Protein AF-F4RZ78-F1 (afdb_monomer)

Mean predicted aligned error: 14.13 Å

InterPro domains:
  IPR029058 Alpha/Beta hydrolase fold [G3DSA:3.40.50.1820] (59-233)
  IPR029058 Alpha/Beta hydrolase fold [SSF53474] (166-220)

Solvent-accessible surface area (backbone atoms only — not comparable to full-atom values): 14437 Å² total; per-residue (Å²): 140,87,87,88,82,85,87,83,84,80,88,83,84,87,78,81,90,76,93,74,94,73,84,80,78,74,82,72,73,72,74,94,82,64,80,77,82,88,78,71,90,66,61,83,86,69,48,48,80,63,75,69,80,89,52,78,66,61,76,74,46,79,50,62,56,78,72,56,54,32,67,28,37,31,24,43,48,76,48,75,42,79,42,95,63,62,60,64,60,88,49,101,67,60,57,58,34,91,92,38,76,89,45,66,57,47,72,49,55,60,51,39,31,33,34,23,28,23,10,76,63,89,70,59,78,37,78,28,60,68,50,64,51,74,64,38,53,54,24,46,40,57,73,72,65,54,50,72,70,56,45,64,63,44,45,62,57,50,44,68,57,39,71,70,23,39,43,72,32,26,13,82,56,69,69,46,90,61,100,60,86,68,54,77,42,84,42,78,58,60,81,54,28,42,46,47,74,52,42,73,58,43,33,28,45,3,5,68,54,26,34,25,41,19,38,38,64,78,76,74,48,30,28,56,83,82,85,81,77,75,75,78,128

pLDDT: mean 74.97, std 21.85, range [30.95, 98.0]

Radius of gyration: 26.54 Å; Cα contacts (8 Å, |Δi|>4): 359; chains: 1; bounding box: 53×81×52 Å

Structure (mmCIF, N/CA/C/O backbone):
data_AF-F4RZ78-F1
#
_entry.id   AF-F4RZ78-F1
#
loop_
_atom_site.group_PDB
_atom_site.id
_atom_site.type_symbol
_atom_site.label_atom_id
_atom_site.label_alt_id
_atom_site.label_comp_id
_atom_site.label_asym_id
_atom_site.label_entity_id
_atom_site.label_seq_id
_atom_site.pdbx_PDB_ins_code
_atom_site.Cartn_x
_atom_site.Cartn_y
_atom_site.Cartn_z
_atom_site.occupancy
_atom_site.B_iso_or_equiv
_atom_site.auth_seq_id
_atom_site.auth_comp_id
_atom_site.auth_asym_id
_atom_site.auth_atom_id
_atom_site.pdbx_PDB_model_num
ATOM 1 N N . MET A 1 1 ? 27.634 -63.498 -32.123 1.00 40.38 1 MET A N 1
ATOM 2 C CA . MET A 1 1 ? 27.547 -63.424 -30.650 1.00 40.38 1 MET A CA 1
ATOM 3 C C . MET A 1 1 ? 26.258 -62.717 -30.298 1.00 40.38 1 MET A C 1
ATOM 5 O O . MET A 1 1 ? 26.094 -61.539 -30.577 1.00 40.38 1 MET A O 1
ATOM 9 N N . THR A 1 2 ? 25.315 -63.515 -29.826 1.00 33.84 2 THR A N 1
ATOM 10 C CA . THR A 1 2 ? 23.905 -63.213 -29.597 1.00 33.84 2 THR A CA 1
ATOM 11 C C . THR A 1 2 ? 23.736 -62.838 -28.128 1.00 33.84 2 THR A C 1
ATOM 13 O O . THR A 1 2 ? 24.243 -63.567 -27.279 1.00 33.84 2 THR A O 1
ATOM 16 N N . GLN A 1 3 ? 23.007 -61.771 -27.800 1.00 36.50 3 GLN A N 1
ATOM 17 C CA . GLN A 1 3 ? 22.391 -61.656 -26.477 1.00 36.50 3 GLN A CA 1
ATOM 18 C C . GLN A 1 3 ? 20.947 -61.175 -26.589 1.00 36.50 3 GLN A C 1
ATOM 20 O O . GLN A 1 3 ? 20.649 -60.076 -27.045 1.00 36.50 3 GLN A O 1
ATOM 25 N N . SER A 1 4 ? 20.066 -62.077 -26.168 1.00 33.88 4 SER A N 1
ATOM 26 C CA . SER A 1 4 ? 18.634 -61.934 -25.961 1.00 33.88 4 SER A CA 1
ATOM 27 C C . SER A 1 4 ? 18.344 -61.631 -24.489 1.00 33.88 4 SER A C 1
ATOM 29 O O . SER A 1 4 ? 18.827 -62.368 -23.632 1.00 33.88 4 SER A O 1
ATOM 31 N N . GLN A 1 5 ? 17.488 -60.652 -24.196 1.00 40.53 5 GLN A N 1
ATOM 32 C CA . GLN A 1 5 ? 16.732 -60.520 -22.934 1.00 40.53 5 GLN A CA 1
ATOM 33 C C . GLN A 1 5 ? 15.437 -59.742 -23.272 1.00 40.53 5 GLN A C 1
ATOM 35 O O . GLN A 1 5 ? 15.476 -58.543 -23.511 1.00 40.53 5 GLN A O 1
ATOM 40 N N . ILE A 1 6 ? 14.363 -60.414 -23.699 1.00 35.12 6 ILE A N 1
ATOM 41 C CA . ILE A 1 6 ? 13.195 -60.849 -22.900 1.00 35.12 6 ILE A CA 1
ATOM 42 C C . ILE A 1 6 ? 12.454 -59.680 -22.217 1.00 35.12 6 ILE A C 1
ATOM 44 O O . ILE A 1 6 ? 12.733 -59.301 -21.083 1.00 35.12 6 ILE A O 1
ATOM 48 N N . PHE A 1 7 ? 11.436 -59.165 -22.915 1.00 35.22 7 PHE A N 1
ATOM 49 C CA . PHE A 1 7 ? 10.380 -58.303 -22.375 1.00 35.22 7 PHE A CA 1
ATOM 50 C C . PHE A 1 7 ? 9.367 -59.149 -21.584 1.00 35.22 7 PHE A C 1
ATOM 52 O O . PHE A 1 7 ? 8.714 -60.026 -22.152 1.00 35.22 7 PHE A O 1
ATOM 59 N N . LYS A 1 8 ? 9.183 -58.868 -20.288 1.00 34.88 8 LYS A N 1
ATOM 60 C CA . LYS A 1 8 ? 8.090 -59.438 -19.481 1.00 34.88 8 LYS A CA 1
ATOM 61 C C . LYS A 1 8 ? 6.850 -58.542 -19.583 1.00 34.88 8 LYS A C 1
ATOM 63 O O . LYS A 1 8 ? 6.877 -57.393 -19.155 1.00 34.88 8 LYS A O 1
ATOM 68 N N . ARG A 1 9 ? 5.765 -59.079 -20.152 1.00 32.88 9 ARG A N 1
ATOM 69 C CA . ARG A 1 9 ? 4.419 -58.479 -20.140 1.00 32.88 9 ARG A CA 1
ATOM 70 C C . ARG A 1 9 ? 3.746 -58.770 -18.796 1.00 32.88 9 ARG A C 1
ATOM 72 O O . ARG A 1 9 ? 3.717 -59.920 -18.366 1.00 32.88 9 ARG A O 1
ATOM 79 N N . VAL A 1 10 ? 3.192 -57.741 -18.163 1.00 39.25 10 VAL A N 1
ATOM 80 C CA . VAL A 1 10 ? 2.325 -57.858 -16.979 1.00 39.25 10 VAL A CA 1
ATOM 81 C C . VAL A 1 10 ? 0.874 -58.030 -17.460 1.00 39.25 10 VAL A C 1
ATOM 83 O O . VAL A 1 10 ? 0.455 -57.273 -18.338 1.00 39.25 10 VAL A O 1
ATOM 86 N N . PRO A 1 11 ? 0.106 -59.017 -16.959 1.00 35.03 11 PRO A N 1
ATOM 87 C CA . PRO A 1 11 ? -1.251 -59.277 -17.432 1.00 35.03 11 PRO A CA 1
ATOM 88 C C . PRO A 1 11 ? -2.263 -58.253 -16.898 1.00 35.03 11 PRO A C 1
ATOM 90 O O . PRO A 1 11 ? -2.315 -57.954 -15.706 1.00 35.03 11 PRO A O 1
ATOM 93 N N . ILE A 1 12 ? -3.090 -57.749 -17.813 1.00 35.28 12 ILE A N 1
ATOM 94 C CA . ILE A 1 12 ? -4.235 -56.870 -17.562 1.00 35.28 12 ILE A CA 1
ATOM 95 C C . ILE A 1 12 ? -5.420 -57.752 -17.155 1.00 35.28 12 ILE A C 1
ATOM 97 O O . ILE A 1 12 ? -5.854 -58.604 -17.928 1.00 35.28 12 ILE A O 1
ATOM 101 N N . SER A 1 13 ? -5.935 -57.556 -15.942 1.00 34.53 13 SER A N 1
ATOM 102 C CA . SER A 1 13 ? -7.156 -58.210 -15.462 1.00 34.53 13 SER A CA 1
ATOM 103 C C . SER A 1 13 ? -8.386 -57.448 -15.958 1.00 34.53 13 SER A C 1
ATOM 105 O O . SER A 1 13 ? -8.590 -56.282 -15.622 1.00 34.53 13 SER A O 1
ATOM 107 N N . THR A 1 14 ? -9.203 -58.112 -16.772 1.00 36.94 14 THR A N 1
ATOM 108 C CA . THR A 1 14 ? -10.538 -57.673 -17.189 1.00 36.94 14 THR A CA 1
ATOM 109 C C . THR A 1 14 ? -11.556 -57.955 -16.085 1.00 36.94 14 THR A C 1
ATOM 111 O O . THR A 1 14 ? -11.784 -59.117 -15.746 1.00 36.94 14 THR A O 1
ATOM 114 N N . ARG A 1 15 ? -12.237 -56.921 -15.575 1.00 30.95 15 ARG A N 1
ATOM 115 C CA . ARG A 1 15 ? -13.478 -57.075 -14.801 1.00 30.95 15 ARG A CA 1
ATOM 116 C C . ARG A 1 15 ? -14.563 -56.143 -15.347 1.00 30.95 15 ARG A C 1
ATOM 118 O O . ARG A 1 15 ? -14.303 -54.991 -15.671 1.00 30.95 15 ARG A O 1
ATOM 125 N N . SER A 1 16 ? -15.740 -56.742 -15.491 1.00 35.09 16 SER A N 1
ATOM 126 C CA . SER A 1 16 ? -16.967 -56.338 -16.182 1.00 35.09 16 SER A CA 1
ATOM 127 C C . SER A 1 16 ? -17.399 -54.873 -16.086 1.00 35.09 16 SER A C 1
ATOM 129 O O . SER A 1 16 ? -17.435 -54.289 -15.005 1.00 35.09 16 SER A O 1
ATOM 131 N N . GLN A 1 17 ? -17.883 -54.359 -17.219 1.00 36.53 17 GLN A N 1
ATOM 132 C CA . GLN A 1 17 ? -18.784 -53.212 -17.297 1.00 36.53 17 GLN A CA 1
ATOM 133 C C . GLN A 1 17 ? -20.120 -53.531 -16.606 1.00 36.53 17 GLN A C 1
ATOM 135 O O . GLN A 1 17 ? -20.748 -54.546 -16.899 1.00 36.53 17 GLN A O 1
ATOM 140 N N . SER A 1 18 ? -20.578 -52.624 -15.748 1.00 35.19 18 SER A N 1
ATOM 141 C CA . SER A 1 18 ? -21.991 -52.473 -15.400 1.00 35.19 18 SER A CA 1
ATOM 142 C C . SER A 1 18 ? -22.292 -50.980 -15.272 1.00 35.19 18 SER A C 1
ATOM 144 O O . SER A 1 18 ? -21.826 -50.331 -14.335 1.00 35.19 18 SER A O 1
ATOM 146 N N . SER A 1 19 ? -23.030 -50.445 -16.246 1.00 32.06 19 SER A N 1
ATOM 147 C CA . SER A 1 19 ? -23.633 -49.112 -16.215 1.00 32.06 19 SER A CA 1
ATOM 148 C C . SER A 1 19 ? -24.622 -48.999 -15.064 1.00 32.06 19 SER A C 1
ATOM 150 O O . SER A 1 19 ? -25.578 -49.766 -15.041 1.00 32.06 19 SER A O 1
ATOM 152 N N . ILE A 1 20 ? -24.447 -48.005 -14.191 1.00 36.69 20 ILE A N 1
ATOM 153 C CA . ILE A 1 20 ? -25.552 -47.296 -13.534 1.00 36.69 20 ILE A CA 1
ATOM 154 C C . ILE A 1 20 ? -25.136 -45.827 -13.419 1.00 36.69 20 ILE A C 1
ATOM 156 O O . ILE A 1 20 ? -24.187 -45.488 -12.713 1.00 36.69 20 ILE A O 1
ATOM 160 N N . ASP A 1 21 ? -25.856 -44.978 -14.144 1.00 35.69 21 ASP A N 1
ATOM 161 C CA . ASP A 1 21 ? -25.856 -43.527 -14.009 1.00 35.69 21 ASP A CA 1
ATOM 16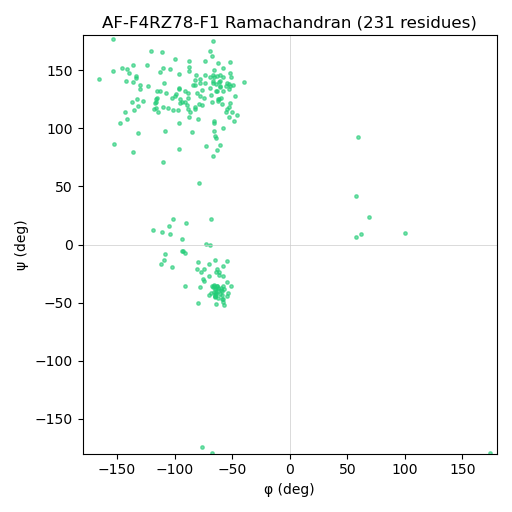2 C C . ASP A 1 21 ? -26.121 -43.110 -12.554 1.00 35.69 21 ASP A C 1
ATOM 164 O O . ASP A 1 21 ? -27.204 -43.343 -12.015 1.00 35.69 21 ASP A O 1
ATOM 168 N N . GLN A 1 22 ? -25.161 -42.426 -11.929 1.00 33.81 22 GLN A N 1
ATOM 169 C CA . GLN A 1 22 ? -25.432 -41.532 -10.803 1.00 33.81 22 GLN A CA 1
ATOM 170 C C . GLN A 1 22 ? -24.628 -40.237 -10.973 1.00 33.81 22 GLN A C 1
ATOM 172 O O . GLN A 1 22 ? -23.399 -40.286 -11.074 1.00 33.81 22 GLN A O 1
ATOM 177 N N . PRO A 1 23 ? -25.278 -39.060 -11.007 1.00 34.44 23 PRO A N 1
ATOM 178 C CA . PRO A 1 23 ? -24.564 -37.798 -11.056 1.00 34.44 23 PRO A CA 1
ATOM 179 C C . PRO A 1 23 ? -23.822 -37.576 -9.736 1.00 34.44 23 PRO A C 1
ATOM 181 O O . PRO A 1 23 ? -24.417 -37.541 -8.658 1.00 34.44 23 PRO A O 1
ATOM 184 N N . ASN A 1 24 ? -22.505 -37.402 -9.857 1.00 33.41 24 ASN A N 1
ATOM 185 C CA . ASN A 1 24 ? -21.592 -36.990 -8.799 1.00 33.41 24 ASN A CA 1
ATOM 186 C C . ASN A 1 24 ? -22.164 -35.759 -8.073 1.00 33.41 24 ASN A C 1
ATOM 188 O O . ASN A 1 24 ? -22.157 -34.644 -8.602 1.00 33.41 24 ASN A O 1
ATOM 192 N N . GLN A 1 25 ? -22.659 -35.964 -6.853 1.00 34.22 25 GLN A N 1
ATOM 193 C CA . GLN A 1 25 ? -22.950 -34.895 -5.906 1.00 34.22 25 GLN A CA 1
ATOM 194 C C . GLN A 1 25 ? -21.616 -34.227 -5.562 1.00 34.22 25 GLN A C 1
ATOM 196 O O . GLN A 1 25 ? -20.889 -34.654 -4.668 1.00 34.22 25 GLN A O 1
ATOM 201 N N . LEU A 1 26 ? -21.269 -33.184 -6.318 1.00 37.12 26 LEU A N 1
ATOM 202 C CA . LEU A 1 26 ? -20.251 -32.220 -5.932 1.00 37.12 26 LEU A CA 1
ATOM 203 C C . LEU A 1 26 ? -20.622 -31.721 -4.540 1.00 37.12 26 LEU A C 1
ATOM 205 O O . LEU A 1 26 ? -21.605 -30.992 -4.381 1.00 37.12 26 LEU A O 1
ATOM 209 N N . HIS A 1 27 ? -19.826 -32.110 -3.548 1.00 36.41 27 HIS A N 1
ATOM 210 C CA . HIS A 1 27 ? -19.834 -31.523 -2.220 1.00 36.41 27 HIS A CA 1
ATOM 211 C C . HIS A 1 27 ? -19.421 -30.053 -2.385 1.00 36.41 27 HIS A C 1
ATOM 213 O O . HIS A 1 27 ? -18.256 -29.685 -2.262 1.00 36.41 27 HIS A O 1
ATOM 219 N N . ARG A 1 28 ? -20.382 -29.205 -2.765 1.00 36.50 28 ARG A N 1
ATOM 220 C CA . ARG A 1 28 ? -20.249 -27.754 -2.766 1.00 36.50 28 ARG A CA 1
ATOM 221 C C . ARG A 1 28 ? -20.092 -27.357 -1.309 1.00 36.50 28 ARG A C 1
ATOM 223 O O . ARG A 1 28 ? -21.077 -27.188 -0.597 1.00 36.50 28 ARG A O 1
ATOM 230 N N . SER A 1 29 ? -18.851 -27.237 -0.851 1.00 39.84 29 SER A N 1
ATOM 231 C CA . SER A 1 29 ? -18.568 -26.366 0.276 1.00 39.84 29 SER A CA 1
ATOM 232 C C . SER A 1 29 ? -19.121 -24.997 -0.105 1.00 39.84 29 SER A C 1
ATOM 234 O O . SER A 1 29 ? -18.755 -24.415 -1.129 1.00 39.84 29 SER A O 1
ATOM 236 N N . ALA A 1 30 ? -20.108 -24.537 0.662 1.00 39.19 30 ALA A N 1
ATOM 237 C CA . ALA A 1 30 ? -20.623 -23.192 0.515 1.00 39.19 30 ALA A CA 1
ATOM 238 C C . ALA A 1 30 ? -19.435 -22.211 0.551 1.00 39.19 30 ALA A C 1
ATOM 240 O O . ALA A 1 30 ? -18.478 -22.449 1.299 1.00 39.19 30 ALA A O 1
ATOM 241 N N . PRO A 1 31 ? -19.463 -21.117 -0.231 1.00 41.22 31 PRO A N 1
ATOM 242 C CA . PRO A 1 31 ? -18.503 -20.040 -0.028 1.00 41.22 31 PRO A CA 1
ATOM 243 C C . PRO A 1 31 ? -18.540 -19.645 1.456 1.00 41.22 31 PRO A C 1
ATOM 245 O O . PRO A 1 31 ? -19.614 -19.734 2.060 1.00 41.22 31 PRO A O 1
ATOM 248 N N . PRO A 1 32 ? -17.425 -19.212 2.072 1.00 40.88 32 PRO A N 1
ATOM 249 C CA . PRO A 1 32 ? -17.451 -18.649 3.416 1.00 40.88 32 PRO A CA 1
ATOM 250 C C . PRO A 1 32 ? -18.223 -17.319 3.376 1.00 40.88 32 PRO A C 1
ATOM 252 O O . PRO A 1 32 ? -17.665 -16.228 3.352 1.00 40.88 32 PRO A O 1
ATOM 255 N N . THR A 1 33 ? -19.546 -17.416 3.291 1.00 53.22 33 THR A N 1
ATOM 256 C CA . THR A 1 33 ? -20.508 -16.341 3.445 1.00 53.22 33 THR A CA 1
ATOM 257 C C . THR A 1 33 ? -20.981 -16.398 4.878 1.00 53.22 33 THR A C 1
ATOM 259 O O . THR A 1 33 ? -22.037 -16.927 5.201 1.00 53.22 33 THR A O 1
ATOM 262 N N . THR A 1 34 ? -20.172 -15.812 5.740 1.00 41.56 34 THR A N 1
ATOM 263 C CA . THR A 1 34 ? -20.653 -15.222 6.977 1.00 41.56 34 THR A CA 1
ATOM 264 C C . THR A 1 34 ? -19.739 -14.047 7.252 1.00 41.56 34 THR A C 1
ATOM 266 O O . THR A 1 34 ? -18.582 -14.196 7.642 1.00 41.56 34 THR A O 1
ATOM 269 N N . ALA A 1 35 ? -20.261 -12.843 7.007 1.00 45.50 35 ALA A N 1
ATOM 270 C CA . ALA A 1 35 ? -19.770 -11.687 7.737 1.00 45.50 35 ALA A CA 1
ATOM 271 C C . ALA A 1 35 ? -19.770 -12.064 9.234 1.00 45.50 35 ALA A C 1
ATOM 273 O O . ALA A 1 35 ? -20.708 -12.742 9.673 1.00 45.50 35 ALA A O 1
ATOM 274 N N . PRO A 1 36 ? -18.728 -11.711 10.005 1.00 43.47 36 PRO A N 1
ATOM 275 C CA . PRO A 1 36 ? -18.654 -12.099 11.406 1.00 43.47 36 PRO A CA 1
ATOM 276 C C . PRO A 1 36 ? -19.921 -11.643 12.154 1.00 43.47 36 PRO A C 1
ATOM 278 O O . PRO A 1 36 ? -20.415 -10.538 11.896 1.00 43.47 36 PRO A O 1
ATOM 281 N N . PRO A 1 37 ? -20.475 -12.472 13.061 1.00 41.25 37 PRO A N 1
ATOM 282 C CA . PRO A 1 37 ? -21.637 -12.088 13.847 1.00 41.25 37 PRO A CA 1
ATOM 283 C C . PRO A 1 37 ? -21.302 -10.833 14.657 1.00 41.25 37 PRO A C 1
ATOM 285 O O . PRO A 1 37 ? -20.358 -10.799 15.444 1.00 41.25 37 PRO A O 1
ATOM 288 N N . THR A 1 38 ? -22.075 -9.774 14.432 1.00 45.69 38 THR A N 1
ATOM 289 C CA . THR A 1 38 ? -21.998 -8.523 15.191 1.00 45.69 38 THR A CA 1
ATOM 290 C C . THR A 1 38 ? -22.598 -8.774 16.578 1.00 45.69 38 THR A C 1
ATOM 292 O O . THR A 1 38 ? -23.791 -8.569 16.773 1.00 45.69 38 THR A O 1
ATOM 295 N N . THR A 1 39 ? -21.820 -9.287 17.536 1.00 40.38 39 THR A N 1
ATOM 296 C CA . THR A 1 39 ? -22.313 -9.568 18.905 1.00 40.38 39 THR A CA 1
ATOM 297 C C . THR A 1 39 ? -21.610 -8.793 20.016 1.00 40.38 39 THR A C 1
ATOM 299 O O . THR A 1 39 ? -21.874 -9.042 21.189 1.00 40.38 39 THR A O 1
ATOM 302 N N . SER A 1 40 ? -20.812 -7.771 19.703 1.00 46.34 40 SER A N 1
ATOM 303 C CA . SER A 1 40 ? -20.562 -6.701 20.671 1.00 46.34 40 SER A CA 1
ATOM 304 C C . SER A 1 40 ? -21.555 -5.567 20.414 1.00 46.34 40 SER A C 1
ATOM 306 O O . SER A 1 40 ? -21.642 -5.041 19.305 1.00 46.34 40 SER A O 1
ATOM 308 N N . LYS A 1 41 ? -22.342 -5.197 21.436 1.00 45.06 41 LYS A N 1
ATOM 309 C CA . LYS A 1 41 ? -23.083 -3.927 21.462 1.00 45.06 41 LYS A CA 1
ATOM 310 C C . LYS A 1 41 ? -22.055 -2.793 21.380 1.00 45.06 41 LYS A C 1
ATOM 312 O O . LYS A 1 41 ? -21.576 -2.308 22.397 1.00 45.06 41 LYS A O 1
ATOM 317 N N . LEU A 1 42 ? -21.658 -2.431 20.165 1.00 52.19 42 LEU A N 1
ATOM 318 C CA . LEU A 1 42 ? -20.943 -1.194 19.891 1.00 52.19 42 LEU A CA 1
ATOM 319 C C . LEU A 1 42 ? -21.888 -0.044 20.237 1.00 52.19 42 LEU A C 1
ATOM 321 O O . LEU A 1 42 ? -23.054 -0.066 19.835 1.00 52.19 42 LEU A O 1
ATOM 325 N N . ASP A 1 43 ? -21.393 0.937 20.989 1.00 49.28 43 ASP A N 1
ATOM 326 C CA . ASP A 1 43 ? -22.131 2.161 21.286 1.00 49.28 43 ASP A CA 1
ATOM 327 C C . ASP A 1 43 ? -22.626 2.773 19.957 1.00 49.28 43 ASP A C 1
ATOM 329 O O . ASP A 1 43 ? -21.798 3.037 19.073 1.00 49.28 43 ASP A O 1
ATOM 333 N N . PRO A 1 44 ? -23.945 2.972 19.765 1.00 48.16 44 PRO A N 1
ATOM 334 C CA . PRO A 1 44 ? -24.505 3.480 18.513 1.00 48.16 44 PRO A CA 1
ATOM 335 C C . PRO A 1 44 ? -23.945 4.852 18.111 1.00 48.16 44 PRO A C 1
ATOM 337 O O . PRO A 1 44 ? -24.007 5.212 16.936 1.00 48.16 44 PRO A O 1
ATOM 340 N N . THR A 1 45 ? -23.346 5.599 19.044 1.00 47.84 45 THR A N 1
ATOM 341 C CA . THR A 1 45 ? -22.696 6.890 18.769 1.00 47.84 45 THR A CA 1
ATOM 342 C C . THR A 1 45 ? -21.293 6.770 18.157 1.00 47.84 45 THR A C 1
ATOM 344 O O . THR A 1 45 ? -20.787 7.740 17.593 1.00 47.84 45 THR A O 1
ATOM 347 N N . SER A 1 46 ? -20.673 5.584 18.206 1.00 51.62 46 SER A N 1
ATOM 348 C CA . SER A 1 46 ? -19.307 5.330 17.716 1.00 51.62 46 SER A CA 1
ATOM 349 C C . SER A 1 46 ? -19.227 4.887 16.250 1.00 51.62 46 SER A C 1
ATOM 351 O O . SER A 1 46 ? -18.127 4.791 15.699 1.00 51.62 46 SER A O 1
ATOM 353 N N . GLN A 1 47 ? -20.367 4.628 15.596 1.00 53.12 47 GLN A N 1
ATOM 354 C CA . GLN A 1 47 ? -20.366 4.167 14.209 1.00 53.12 47 GLN A CA 1
ATOM 355 C C . GLN A 1 47 ? -19.881 5.277 13.261 1.00 53.12 47 GLN A C 1
ATOM 357 O O . GLN A 1 47 ? -20.422 6.391 13.284 1.00 53.12 47 GLN A O 1
ATOM 362 N N . PRO A 1 48 ? -18.896 5.001 12.385 1.00 54.66 48 PRO A N 1
ATOM 363 C CA . PRO A 1 48 ? -18.523 5.942 11.347 1.00 54.66 48 PRO A CA 1
ATOM 364 C C . PRO A 1 48 ? -19.750 6.232 10.482 1.00 54.66 48 PRO A C 1
ATOM 366 O O . PRO A 1 48 ? -20.459 5.319 10.053 1.00 54.66 48 PRO A O 1
ATOM 369 N N . LYS A 1 49 ? -20.021 7.516 10.220 1.00 57.16 49 LYS A N 1
ATOM 370 C CA . LYS A 1 49 ? -21.131 7.918 9.347 1.00 57.16 49 LYS A CA 1
ATOM 371 C C . LYS A 1 49 ? -20.966 7.226 7.993 1.00 57.16 49 LYS A C 1
ATOM 373 O O . LYS A 1 49 ? -20.018 7.534 7.270 1.00 57.16 49 LYS A O 1
ATOM 378 N N . ARG A 1 50 ? -21.895 6.321 7.661 1.00 59.38 50 ARG A N 1
ATOM 379 C CA . ARG A 1 50 ? -21.959 5.660 6.349 1.00 59.38 50 ARG A CA 1
ATOM 380 C C . ARG A 1 50 ? -21.956 6.735 5.264 1.00 59.38 50 ARG A C 1
ATOM 382 O O . ARG A 1 50 ? -22.686 7.726 5.385 1.00 59.38 50 ARG A O 1
ATOM 389 N N . ARG A 1 51 ? -21.144 6.569 4.218 1.00 62.34 51 ARG A N 1
ATOM 390 C CA . ARG A 1 51 ? -21.177 7.480 3.078 1.00 62.34 51 ARG A CA 1
ATOM 391 C C . ARG A 1 51 ? -22.568 7.384 2.454 1.00 62.34 51 ARG A C 1
ATOM 393 O O . ARG A 1 51 ? -23.067 6.304 2.149 1.00 62.34 51 ARG A O 1
ATOM 400 N N . GLY A 1 52 ? -23.224 8.534 2.328 1.00 64.25 52 GLY A N 1
ATOM 401 C CA . GLY A 1 52 ? -24.498 8.633 1.625 1.00 64.25 52 GLY A CA 1
ATOM 402 C C . GLY A 1 52 ? -24.334 8.388 0.122 1.00 64.25 52 GLY A C 1
ATOM 403 O O . GLY A 1 52 ? -23.233 8.172 -0.382 1.00 64.25 52 GLY A O 1
ATOM 404 N N . ARG A 1 53 ? -25.447 8.467 -0.610 1.00 69.25 53 ARG A N 1
ATOM 405 C CA . ARG A 1 53 ? -25.465 8.385 -2.077 1.00 69.25 53 ARG A CA 1
ATOM 406 C C . ARG A 1 53 ? -24.467 9.382 -2.689 1.00 69.25 53 ARG A C 1
ATOM 408 O O . ARG A 1 53 ? -24.389 10.522 -2.229 1.00 69.25 53 ARG A O 1
ATOM 415 N N . TRP A 1 54 ? -23.718 8.930 -3.701 1.00 64.44 54 TRP A N 1
ATOM 416 C CA . TRP A 1 54 ? -22.727 9.737 -4.425 1.00 64.44 54 TRP A CA 1
ATOM 417 C C . TRP A 1 54 ? -23.317 11.089 -4.821 1.00 64.44 54 TRP A C 1
ATOM 419 O O . TRP A 1 54 ? -24.395 11.152 -5.419 1.00 64.44 54 TRP A O 1
ATOM 429 N N . LYS A 1 55 ? -22.616 12.167 -4.467 1.00 75.00 55 LYS A N 1
ATOM 430 C CA . LYS A 1 55 ? -23.014 13.528 -4.825 1.00 75.00 55 LYS A CA 1
ATOM 431 C C . LYS A 1 55 ? -22.273 13.949 -6.086 1.00 75.00 55 LYS A C 1
ATOM 433 O O . LYS A 1 55 ? -21.114 13.601 -6.269 1.00 75.00 55 LYS A O 1
ATOM 438 N N . TRP A 1 56 ? -22.908 14.762 -6.924 1.00 69.38 56 TRP A N 1
ATOM 439 C CA . TRP A 1 56 ? -22.263 15.343 -8.109 1.00 69.38 56 TRP A CA 1
ATOM 440 C C . TRP A 1 56 ? -21.011 16.171 -7.766 1.00 69.38 56 TRP A C 1
ATOM 442 O O . TRP A 1 56 ? -20.078 16.225 -8.556 1.00 69.38 56 TRP A O 1
ATOM 452 N N . SER A 1 57 ? -20.933 16.737 -6.555 1.00 67.31 57 SER A N 1
ATOM 453 C CA . SER A 1 57 ? -19.732 17.404 -6.028 1.00 67.31 57 SER A CA 1
ATOM 454 C C . SER A 1 57 ? -18.512 16.483 -5.900 1.00 67.31 57 SER A C 1
ATOM 456 O O . SER A 1 57 ? -17.378 16.960 -5.916 1.00 67.31 57 SER A O 1
ATOM 458 N N . ASP A 1 58 ? -18.728 15.170 -5.786 1.00 65.94 58 ASP A N 1
ATOM 459 C CA . ASP A 1 58 ? -17.661 14.179 -5.625 1.00 65.94 58 ASP A CA 1
ATOM 460 C C . ASP A 1 58 ? -16.901 13.949 -6.946 1.00 65.94 58 ASP A C 1
ATOM 462 O O . ASP A 1 58 ? -15.742 13.550 -6.919 1.00 65.94 58 ASP A O 1
ATOM 466 N N . LEU A 1 59 ? -17.502 14.273 -8.103 1.00 63.59 59 LEU A N 1
ATOM 467 C CA . LEU A 1 59 ? -16.803 14.303 -9.400 1.00 63.59 59 LEU A CA 1
ATOM 468 C C . LEU A 1 59 ? -15.799 15.460 -9.501 1.00 63.59 59 LEU A C 1
ATOM 470 O O . LEU A 1 59 ? -14.808 15.353 -10.218 1.00 63.59 59 LEU A O 1
ATOM 474 N N . PHE A 1 60 ? -16.040 16.553 -8.772 1.00 57.03 60 PHE A N 1
ATOM 475 C CA . PHE A 1 60 ? -15.214 17.766 -8.791 1.00 57.03 60 PHE A CA 1
ATOM 476 C C . PHE A 1 60 ? -14.322 17.909 -7.560 1.00 57.03 60 PHE A C 1
ATOM 478 O O . PHE A 1 60 ? -13.668 18.934 -7.379 1.00 57.03 60 PHE A O 1
ATOM 485 N N . THR A 1 61 ? -14.242 16.874 -6.725 1.00 59.34 61 THR A N 1
ATOM 486 C CA . THR A 1 61 ? -13.251 16.793 -5.652 1.00 59.34 61 THR A CA 1
ATOM 487 C C . THR A 1 61 ? -12.209 15.708 -5.957 1.00 59.34 61 THR A C 1
ATOM 489 O O . THR A 1 61 ? -12.161 14.670 -5.303 1.00 59.34 61 THR A O 1
ATOM 492 N N . PRO A 1 62 ? -11.329 15.936 -6.951 1.00 56.78 62 PRO A N 1
ATOM 493 C CA . PRO A 1 62 ? -10.416 14.918 -7.480 1.00 56.78 62 PRO A CA 1
ATOM 494 C C . PRO A 1 62 ? -9.252 14.558 -6.539 1.00 56.78 62 PRO A C 1
ATOM 496 O O . PRO A 1 62 ? -8.420 13.724 -6.882 1.00 56.78 62 PRO A O 1
ATOM 499 N N . PHE A 1 63 ? -9.165 15.175 -5.358 1.00 67.38 63 PHE A N 1
ATOM 500 C CA . PHE A 1 63 ? -7.978 15.113 -4.500 1.00 67.38 63 PHE A CA 1
ATOM 501 C C . PHE A 1 63 ? -8.169 14.326 -3.198 1.00 67.38 63 PHE A C 1
ATOM 503 O O . PHE A 1 63 ? -7.300 14.382 -2.326 1.00 67.38 63 PHE A O 1
ATOM 510 N N . TYR A 1 64 ? -9.277 13.597 -3.036 1.00 74.12 64 TYR A N 1
ATOM 511 C CA . TYR A 1 64 ? -9.463 12.715 -1.884 1.00 74.12 64 TYR A CA 1
ATOM 512 C C . TYR A 1 64 ? -9.987 11.339 -2.287 1.00 74.12 64 TYR A C 1
ATOM 514 O O . TYR A 1 64 ? -10.799 11.187 -3.196 1.00 74.12 64 TYR A O 1
ATOM 522 N N . LEU A 1 65 ? -9.539 10.320 -1.557 1.00 83.44 65 LEU A N 1
ATOM 523 C CA . LEU A 1 65 ? -10.136 8.994 -1.616 1.00 83.44 65 LEU A CA 1
ATOM 524 C C . LEU A 1 65 ? -11.376 8.960 -0.716 1.00 83.44 65 LEU A C 1
ATOM 526 O O . LEU A 1 65 ? -11.331 9.489 0.403 1.00 83.44 65 LEU A O 1
ATOM 530 N N . PRO A 1 66 ? -12.491 8.360 -1.158 1.00 84.81 66 PRO A N 1
ATOM 531 C CA . PRO A 1 66 ? -13.678 8.302 -0.327 1.00 84.81 66 PRO A CA 1
ATOM 532 C C . PRO A 1 66 ? -13.445 7.510 0.955 1.00 84.81 66 PRO A C 1
ATOM 534 O O . PRO A 1 66 ? -12.760 6.490 0.944 1.00 84.81 66 PRO A O 1
ATOM 537 N N . ARG A 1 67 ? -14.085 7.929 2.050 1.00 85.50 67 ARG A N 1
ATOM 538 C CA . ARG A 1 67 ? -14.071 7.159 3.301 1.00 85.50 67 ARG A CA 1
ATOM 539 C C . ARG A 1 67 ? -14.634 5.753 3.091 1.00 85.50 67 ARG A C 1
ATOM 541 O O . ARG A 1 67 ? -15.469 5.534 2.213 1.00 85.50 67 ARG A O 1
ATOM 548 N N . TYR A 1 68 ? -14.172 4.821 3.915 1.00 90.38 68 TYR A N 1
ATOM 549 C CA . TYR A 1 68 ? -14.652 3.448 3.893 1.00 90.38 68 TYR A CA 1
ATOM 550 C C . TYR A 1 68 ? -16.003 3.336 4.590 1.00 90.38 68 TYR A C 1
ATOM 552 O O . TYR A 1 68 ? -16.212 3.907 5.659 1.00 90.38 68 TYR A O 1
ATOM 560 N N . ASP A 1 69 ? -16.892 2.551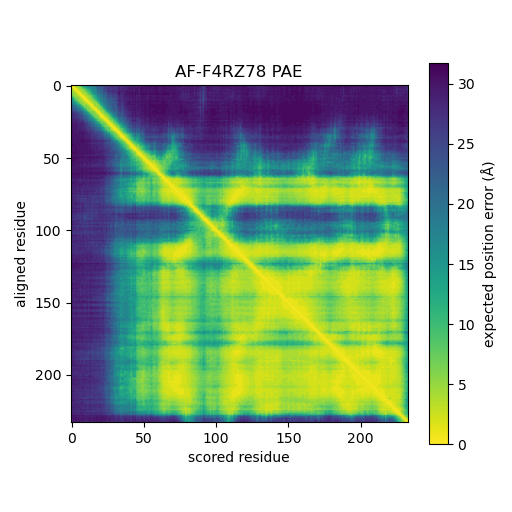 3.995 1.00 87.44 69 ASP A N 1
ATOM 561 C CA . ASP A 1 69 ? -18.180 2.230 4.590 1.00 87.44 69 ASP A CA 1
ATOM 562 C C . ASP A 1 69 ? -18.053 0.985 5.466 1.00 87.44 69 ASP A C 1
ATOM 564 O O . ASP A 1 69 ? -17.705 -0.092 4.973 1.00 87.44 69 ASP A O 1
ATOM 568 N N . GLY A 1 70 ? -18.363 1.123 6.754 1.00 86.62 70 GLY A N 1
ATOM 569 C CA . GLY A 1 70 ? -18.365 0.023 7.711 1.00 86.62 70 GLY A CA 1
ATOM 570 C C . GLY A 1 70 ? -18.624 0.489 9.141 1.00 86.62 70 GLY A C 1
ATOM 571 O O . GLY A 1 70 ? -18.854 1.670 9.388 1.00 86.62 70 GLY A O 1
ATOM 572 N N . THR A 1 71 ? -18.627 -0.460 10.072 1.00 90.50 71 THR A N 1
ATOM 573 C CA . THR A 1 71 ? -18.859 -0.220 11.504 1.00 90.50 71 THR A CA 1
ATOM 574 C C . THR A 1 71 ? -17.616 0.287 12.226 1.00 90.50 71 THR A C 1
ATOM 576 O O . THR A 1 71 ? -17.739 0.886 13.289 1.00 90.50 71 THR A O 1
ATOM 579 N N . TYR A 1 72 ? -16.430 0.055 11.662 1.00 92.31 72 TYR A N 1
ATOM 580 C CA . TYR A 1 72 ? -15.151 0.459 12.235 1.00 92.31 72 TYR A CA 1
ATOM 581 C C . TYR A 1 72 ? -14.487 1.544 11.388 1.00 92.31 72 TYR A C 1
ATOM 583 O O . TYR A 1 72 ? -14.599 1.550 10.160 1.00 92.31 72 TYR A O 1
ATOM 591 N N . ASN A 1 73 ? -13.732 2.429 12.042 1.00 93.44 73 ASN A N 1
ATOM 592 C CA . ASN A 1 73 ? -12.720 3.214 11.342 1.00 93.44 73 ASN A CA 1
ATOM 593 C C . ASN A 1 73 ? -11.579 2.279 10.915 1.00 93.44 73 ASN A C 1
ATOM 595 O O . ASN A 1 73 ? -11.473 1.145 11.389 1.00 93.44 73 ASN A O 1
ATOM 599 N N . VAL A 1 74 ? -10.704 2.746 10.026 1.00 95.06 74 VAL A N 1
ATOM 600 C CA . VAL A 1 74 ? -9.617 1.917 9.491 1.00 95.06 74 VAL A CA 1
ATOM 601 C C . VAL A 1 74 ? -8.269 2.492 9.881 1.00 95.06 74 VAL A C 1
ATOM 603 O O . VAL A 1 74 ? -7.942 3.632 9.541 1.00 95.06 74 VAL A O 1
ATOM 606 N N . GLY A 1 75 ? -7.484 1.679 10.579 1.00 95.12 75 GLY A N 1
ATOM 607 C CA . GLY A 1 75 ? -6.076 1.925 10.832 1.00 95.12 75 GLY A CA 1
ATOM 608 C C . GLY A 1 75 ? -5.209 1.368 9.706 1.00 95.12 75 GLY A C 1
ATOM 609 O O . GLY A 1 75 ? -5.591 0.404 9.037 1.00 95.12 75 GLY A O 1
ATOM 610 N N . THR A 1 76 ? -4.038 1.967 9.497 1.00 94.75 76 THR A N 1
ATOM 611 C CA . THR A 1 76 ? -3.014 1.409 8.600 1.00 94.75 76 THR A CA 1
ATOM 612 C C . THR A 1 76 ? -1.653 1.350 9.257 1.00 94.75 76 THR A C 1
ATOM 614 O O . THR A 1 76 ? -1.208 2.329 9.854 1.00 94.75 76 THR A O 1
ATOM 617 N N . LEU A 1 77 ? -0.966 0.231 9.045 1.00 93.12 77 LEU A N 1
ATOM 618 C CA . LEU A 1 77 ? 0.405 -0.007 9.474 1.00 93.12 77 LEU A CA 1
ATOM 619 C C . LEU A 1 77 ? 1.194 -0.581 8.298 1.00 93.12 77 LEU A C 1
ATOM 621 O O . LEU A 1 77 ? 0.781 -1.571 7.705 1.00 93.12 77 LEU A O 1
ATOM 625 N N . THR A 1 78 ? 2.316 0.038 7.937 1.00 92.50 78 THR A N 1
ATOM 626 C CA . THR A 1 78 ? 3.217 -0.508 6.911 1.00 92.50 78 THR A CA 1
ATOM 627 C C . THR A 1 78 ? 4.408 -1.147 7.599 1.00 92.50 78 THR A C 1
ATOM 629 O O . THR A 1 78 ? 5.059 -0.488 8.404 1.00 92.50 78 THR A O 1
ATOM 632 N N . LEU A 1 79 ? 4.669 -2.414 7.283 1.00 91.19 79 LEU A N 1
ATOM 633 C CA . LEU A 1 79 ? 5.760 -3.200 7.843 1.00 91.19 79 LEU A CA 1
ATOM 634 C C . LEU A 1 79 ? 6.640 -3.724 6.716 1.00 91.19 79 LEU A C 1
ATOM 636 O O . LEU A 1 79 ? 6.136 -4.224 5.710 1.00 91.19 79 LEU A O 1
ATOM 640 N N . GLU A 1 80 ? 7.947 -3.637 6.917 1.00 91.44 80 GLU A N 1
ATOM 641 C CA . GLU A 1 80 ? 8.942 -4.348 6.127 1.00 91.44 80 GLU A CA 1
ATOM 642 C C . GLU A 1 80 ? 9.623 -5.350 7.055 1.00 91.44 80 GLU 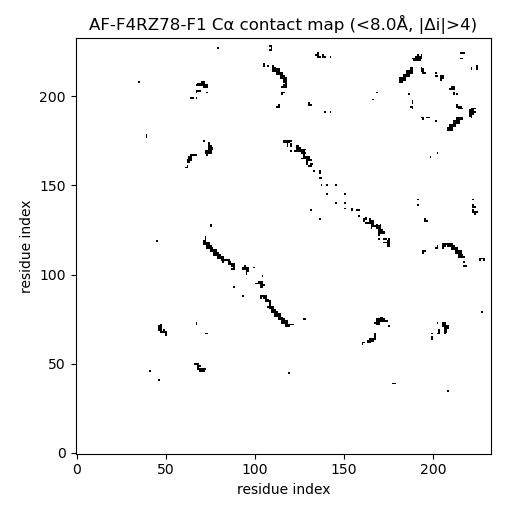A C 1
ATOM 644 O O . GLU A 1 80 ? 10.242 -4.964 8.043 1.00 91.44 80 GLU A O 1
ATOM 649 N N . LEU A 1 81 ? 9.427 -6.637 6.781 1.00 88.94 81 LEU A N 1
ATOM 650 C CA . LEU A 1 81 ? 9.931 -7.725 7.610 1.00 88.94 81 LEU A CA 1
ATOM 651 C C . LEU A 1 81 ? 11.092 -8.418 6.888 1.00 88.94 81 LEU A C 1
ATOM 653 O O . LEU A 1 81 ? 10.925 -8.769 5.716 1.00 88.94 81 LEU A O 1
ATOM 657 N N . PRO A 1 82 ? 12.245 -8.633 7.544 1.00 86.31 82 PRO A N 1
ATOM 658 C CA . PRO A 1 82 ? 13.324 -9.427 6.971 1.00 86.31 82 PRO A CA 1
ATOM 659 C C . PRO A 1 82 ? 12.913 -10.901 6.890 1.00 86.31 82 PRO A C 1
ATOM 661 O O . PRO A 1 82 ? 12.221 -11.409 7.774 1.00 86.31 82 PRO A O 1
ATOM 664 N N . ILE A 1 83 ? 13.349 -11.587 5.836 1.00 81.62 83 ILE A N 1
ATOM 665 C CA . ILE A 1 83 ? 13.165 -13.030 5.671 1.00 81.62 83 ILE A CA 1
ATOM 666 C C . ILE A 1 83 ? 14.530 -13.695 5.931 1.00 81.62 83 ILE A C 1
ATOM 668 O O . ILE A 1 83 ? 15.482 -13.363 5.226 1.00 81.62 83 ILE A O 1
ATOM 672 N N . PRO A 1 84 ? 14.658 -14.556 6.968 1.00 63.94 84 PRO A N 1
ATOM 673 C CA . PRO A 1 84 ? 15.952 -15.053 7.458 1.00 63.94 84 PRO A CA 1
ATOM 674 C C . PRO A 1 84 ? 16.777 -15.822 6.428 1.00 63.94 84 PRO A C 1
ATOM 676 O O . PRO A 1 84 ? 17.993 -15.660 6.388 1.00 63.94 84 PRO A O 1
ATOM 679 N N . ASP A 1 85 ? 16.106 -16.604 5.586 1.00 64.56 85 ASP A N 1
ATOM 680 C CA . ASP A 1 85 ? 16.721 -17.363 4.510 1.00 64.56 85 ASP A CA 1
ATOM 681 C C . ASP A 1 85 ? 16.167 -16.805 3.205 1.00 64.56 85 ASP A C 1
ATOM 683 O O . ASP A 1 85 ? 14.953 -16.842 2.983 1.00 64.56 85 ASP A O 1
ATOM 687 N N . SER A 1 86 ? 17.026 -16.250 2.347 1.00 56.66 86 SER A N 1
ATOM 688 C CA . SER A 1 86 ? 16.627 -15.907 0.985 1.00 56.66 86 SER A CA 1
ATOM 689 C C . SER A 1 86 ? 16.145 -17.196 0.335 1.00 56.66 86 SER A C 1
ATOM 691 O O . SER A 1 86 ? 16.953 -18.039 -0.028 1.00 56.66 86 SER A O 1
ATOM 693 N N . ILE A 1 87 ? 14.827 -17.400 0.256 1.00 56.44 87 ILE A N 1
ATOM 694 C CA . ILE A 1 87 ? 14.265 -18.610 -0.342 1.00 56.44 87 ILE A CA 1
ATOM 695 C C . ILE A 1 87 ? 14.651 -18.536 -1.820 1.00 56.44 87 ILE A C 1
ATOM 697 O O . ILE A 1 87 ? 14.093 -17.690 -2.533 1.00 56.44 87 ILE A O 1
ATOM 701 N N . PRO A 1 88 ? 15.616 -19.348 -2.300 1.00 56.59 88 PRO A N 1
ATOM 702 C CA . PRO A 1 88 ? 15.907 -19.360 -3.717 1.00 56.59 88 PRO A CA 1
ATOM 703 C C . PRO A 1 88 ? 14.624 -19.805 -4.411 1.00 56.59 88 PRO A C 1
ATOM 705 O O . PRO A 1 88 ? 13.905 -20.668 -3.902 1.00 56.59 88 PRO A O 1
ATOM 708 N N . SER A 1 89 ? 14.303 -19.187 -5.549 1.00 55.25 89 SER A N 1
ATOM 709 C CA . SER A 1 89 ? 13.219 -19.665 -6.406 1.00 55.25 89 SER A CA 1
ATOM 710 C C . SER A 1 89 ? 13.369 -21.184 -6.547 1.00 55.25 89 SER A C 1
ATOM 712 O O . SER A 1 89 ? 14.351 -21.635 -7.129 1.00 55.25 89 SER A O 1
ATOM 714 N N . GLN A 1 90 ? 12.443 -21.964 -5.969 1.00 52.50 90 GLN A N 1
ATOM 715 C CA . GLN A 1 90 ? 12.490 -23.438 -5.927 1.00 52.50 90 GLN A CA 1
ATOM 716 C C . GLN A 1 90 ? 12.298 -24.085 -7.313 1.00 52.50 90 GLN A C 1
ATOM 718 O O . GLN A 1 90 ? 11.871 -25.228 -7.428 1.00 52.50 90 GLN A O 1
ATOM 723 N N . ALA A 1 91 ? 12.557 -23.348 -8.389 1.00 55.62 91 ALA A N 1
ATOM 724 C CA . ALA A 1 91 ? 12.538 -23.895 -9.725 1.00 55.62 91 ALA A CA 1
ATOM 725 C C . ALA A 1 91 ? 13.840 -24.667 -9.963 1.00 55.62 91 ALA A C 1
ATOM 727 O O . ALA A 1 91 ? 14.926 -24.102 -9.837 1.00 55.62 91 ALA A O 1
ATOM 728 N N . ASP A 1 92 ? 13.716 -25.919 -10.407 1.00 54.88 92 ASP A N 1
ATOM 729 C CA . ASP A 1 92 ? 14.829 -26.779 -10.849 1.00 54.88 92 ASP A CA 1
ATOM 730 C C . ASP A 1 92 ? 15.693 -26.131 -11.954 1.00 54.88 92 ASP A C 1
ATOM 732 O O . ASP A 1 92 ? 16.810 -26.562 -12.230 1.00 54.88 92 ASP A O 1
ATOM 736 N N . ASN A 1 93 ? 15.188 -25.056 -12.570 1.00 58.56 93 ASN A N 1
ATOM 737 C CA . ASN A 1 93 ? 15.908 -24.153 -13.455 1.00 58.56 93 ASN A CA 1
ATOM 738 C C . ASN A 1 93 ? 15.619 -22.705 -13.015 1.00 58.56 93 ASN A C 1
ATOM 740 O O . ASN A 1 93 ? 14.578 -22.152 -13.393 1.00 58.56 93 ASN A O 1
ATOM 744 N N . PRO A 1 94 ? 16.483 -22.068 -12.201 1.00 61.38 94 PRO A N 1
ATOM 745 C CA . PRO A 1 94 ? 16.238 -20.702 -11.775 1.00 61.38 94 PRO A CA 1
ATOM 746 C C . PRO A 1 94 ? 16.237 -19.812 -13.013 1.00 61.38 94 PRO A C 1
ATOM 748 O O . PRO A 1 94 ? 17.204 -19.778 -13.780 1.00 61.38 94 PRO A O 1
ATOM 751 N N . LEU A 1 95 ? 15.136 -19.086 -13.210 1.00 63.03 95 LEU A N 1
ATOM 752 C CA . LEU A 1 95 ? 15.095 -18.021 -14.201 1.00 63.03 95 LEU A CA 1
ATOM 753 C C . LEU A 1 95 ? 16.288 -17.097 -13.930 1.00 63.03 95 LEU A C 1
ATOM 755 O O . LEU A 1 95 ? 16.610 -16.813 -12.776 1.00 63.03 95 LEU A O 1
ATOM 759 N N . ARG A 1 96 ? 16.968 -16.655 -14.984 1.00 69.19 96 ARG A N 1
ATOM 760 C CA . ARG A 1 96 ? 18.090 -15.716 -14.895 1.00 69.19 96 ARG A CA 1
ATOM 761 C C . ARG A 1 96 ? 17.682 -14.438 -15.589 1.00 69.19 96 ARG A C 1
ATOM 763 O O . ARG A 1 96 ? 17.164 -14.474 -16.707 1.00 69.19 96 ARG A O 1
ATOM 770 N N . LEU A 1 97 ? 17.900 -13.303 -14.936 1.00 68.69 97 LEU A N 1
ATOM 771 C CA . LEU A 1 97 ? 17.686 -12.029 -15.606 1.00 68.69 97 LEU A CA 1
ATOM 772 C C . LEU A 1 97 ? 18.897 -11.677 -16.458 1.00 68.69 97 LEU A C 1
ATOM 774 O O . LEU A 1 97 ? 20.034 -11.887 -16.052 1.00 68.69 97 LEU A O 1
ATOM 778 N N . LYS A 1 98 ? 18.649 -11.024 -17.596 1.00 71.94 98 LYS A N 1
ATOM 779 C CA . LYS A 1 98 ? 19.707 -10.446 -18.437 1.00 71.94 98 LYS A CA 1
ATOM 780 C C . LYS A 1 98 ? 20.627 -9.499 -17.650 1.00 71.94 98 LYS A C 1
ATOM 782 O O . LYS A 1 98 ? 21.810 -9.411 -17.945 1.00 71.94 98 LYS A O 1
ATOM 787 N N . GLU A 1 99 ? 20.073 -8.810 -16.654 1.00 72.06 99 GLU A N 1
ATOM 788 C CA . GLU A 1 99 ? 20.797 -7.887 -15.771 1.00 72.06 99 GLU A CA 1
ATOM 789 C C . GLU A 1 99 ? 21.629 -8.601 -14.691 1.00 72.06 99 GLU A C 1
ATOM 791 O O . GLU A 1 99 ? 22.595 -8.027 -14.203 1.00 72.06 99 GLU A O 1
ATOM 796 N N . ASN A 1 100 ? 21.284 -9.843 -14.327 1.00 68.19 100 ASN A N 1
ATOM 797 C CA . ASN A 1 100 ? 22.043 -10.657 -13.378 1.00 68.19 100 ASN A CA 1
ATOM 798 C C . ASN A 1 100 ? 22.170 -12.101 -13.902 1.00 68.19 100 ASN A C 1
ATOM 800 O O . ASN A 1 100 ? 21.413 -12.980 -13.485 1.00 68.19 100 ASN A O 1
ATOM 804 N N . PRO A 1 101 ? 23.101 -12.356 -14.839 1.00 66.62 101 PRO A N 1
ATOM 805 C CA . PRO A 1 101 ? 23.233 -13.660 -15.488 1.00 66.62 101 PRO A CA 1
ATOM 806 C C . PRO A 1 101 ? 23.764 -14.766 -14.560 1.00 66.62 101 PRO A C 1
ATOM 808 O O . PRO A 1 101 ? 23.616 -15.947 -14.882 1.00 66.62 101 PRO A O 1
ATOM 811 N N . ASN A 1 102 ? 24.363 -14.403 -13.420 1.00 69.44 102 ASN A N 1
ATOM 812 C CA . ASN A 1 102 ? 25.003 -15.340 -12.489 1.00 69.44 102 ASN A CA 1
ATOM 813 C C . ASN A 1 102 ? 24.227 -15.539 -11.179 1.00 69.44 102 ASN A C 1
ATOM 815 O O . ASN A 1 102 ? 24.584 -16.422 -10.405 1.00 69.44 102 ASN A O 1
ATOM 819 N N . GLY A 1 103 ? 23.179 -14.750 -10.934 1.00 68.12 103 GLY A N 1
ATOM 820 C CA . GLY A 1 103 ? 22.317 -14.869 -9.761 1.00 68.12 103 GLY A CA 1
ATOM 821 C C . GLY A 1 103 ? 20.906 -15.354 -10.105 1.00 68.12 103 GLY A C 1
ATOM 822 O O . GLY A 1 103 ? 20.505 -15.354 -11.275 1.00 68.12 103 GLY A O 1
ATOM 823 N N . PRO A 1 104 ? 20.129 -15.775 -9.096 1.00 67.56 104 PRO A N 1
ATOM 824 C CA . PRO A 1 104 ? 18.718 -16.097 -9.281 1.00 67.56 104 PRO A CA 1
ATOM 825 C C . PRO A 1 104 ? 17.936 -14.867 -9.777 1.00 67.56 104 PRO A C 1
ATOM 827 O O . PRO A 1 104 ? 18.223 -13.726 -9.413 1.00 67.56 104 PRO A O 1
ATOM 830 N N . ALA A 1 105 ? 16.912 -15.081 -10.613 1.00 67.69 105 ALA A N 1
ATOM 831 C CA . ALA A 1 105 ? 16.067 -13.997 -11.125 1.00 67.69 105 ALA A CA 1
ATOM 832 C C . ALA A 1 105 ? 15.391 -13.203 -10.008 1.00 67.69 105 ALA A C 1
ATOM 834 O O . ALA A 1 105 ? 15.215 -11.989 -10.138 1.00 67.69 105 ALA A O 1
ATOM 835 N N . PHE A 1 106 ? 14.999 -13.882 -8.932 1.00 70.94 106 PHE A N 1
ATOM 836 C CA . PHE A 1 106 ? 14.249 -13.304 -7.829 1.00 70.94 106 PHE A CA 1
ATOM 837 C C . PHE A 1 106 ? 14.895 -13.711 -6.509 1.00 70.94 106 PHE A C 1
ATOM 839 O O . PHE A 1 106 ? 14.963 -14.896 -6.191 1.00 70.94 106 PHE A O 1
ATOM 846 N N . GLU A 1 107 ? 15.344 -12.714 -5.751 1.00 69.88 107 GLU A N 1
ATOM 847 C CA . GLU A 1 107 ? 15.789 -12.859 -4.367 1.00 69.88 107 GLU A CA 1
ATOM 848 C C . GLU A 1 107 ? 14.838 -12.061 -3.485 1.00 69.88 107 GLU A C 1
ATOM 850 O O . GLU A 1 107 ? 14.601 -10.872 -3.722 1.00 69.88 107 GLU A O 1
ATOM 855 N N . LEU A 1 108 ? 14.269 -12.722 -2.480 1.00 74.56 108 LEU A N 1
ATOM 856 C CA . LEU A 1 108 ? 13.359 -12.094 -1.537 1.00 74.56 108 LEU A CA 1
ATOM 857 C C . LEU A 1 108 ? 14.049 -11.957 -0.179 1.00 74.56 108 LEU A C 1
ATOM 859 O O . LEU A 1 108 ? 14.066 -12.892 0.612 1.00 74.56 108 LEU A O 1
ATOM 863 N N . ASN A 1 109 ? 14.597 -10.770 0.080 1.00 78.94 109 ASN A N 1
ATOM 864 C CA . ASN A 1 109 ? 15.275 -10.457 1.345 1.00 78.94 109 ASN A CA 1
ATOM 865 C C . ASN A 1 109 ? 14.313 -9.872 2.387 1.00 78.94 109 ASN A C 1
ATOM 867 O O . ASN A 1 109 ? 14.437 -10.129 3.582 1.00 78.94 109 ASN A O 1
ATOM 871 N N . THR A 1 110 ? 13.347 -9.069 1.934 1.00 85.81 110 THR A N 1
ATOM 872 C CA . THR A 1 110 ? 12.341 -8.442 2.794 1.00 85.81 110 THR A CA 1
ATOM 873 C C . THR A 1 110 ? 10.944 -8.600 2.206 1.00 85.81 110 THR A C 1
ATOM 875 O O . THR A 1 110 ? 10.739 -8.522 0.993 1.00 85.81 110 THR A O 1
ATOM 878 N N . SER A 1 111 ? 9.960 -8.792 3.080 1.00 88.62 111 SER A N 1
ATOM 879 C CA . SER A 1 111 ? 8.539 -8.739 2.749 1.00 88.62 111 SER A CA 1
ATOM 880 C C . SER A 1 111 ? 7.969 -7.402 3.202 1.00 88.62 111 SER A C 1
ATOM 882 O O . SER A 1 111 ? 7.900 -7.119 4.397 1.00 88.62 111 SER A O 1
ATOM 884 N N . LEU A 1 112 ? 7.524 -6.588 2.247 1.00 92.25 112 LEU A N 1
ATOM 885 C CA . LEU A 1 112 ? 6.849 -5.320 2.511 1.00 92.25 112 LEU A CA 1
ATOM 886 C C . LEU A 1 112 ? 5.339 -5.508 2.391 1.00 92.25 112 LEU A C 1
ATOM 888 O O . LEU A 1 112 ? 4.852 -6.024 1.390 1.00 92.25 112 LEU A O 1
ATOM 892 N N . MET A 1 113 ? 4.590 -5.061 3.393 1.00 93.69 113 MET A N 1
ATOM 893 C CA . MET A 1 113 ? 3.130 -5.100 3.371 1.00 93.69 113 MET A CA 1
ATOM 894 C C . MET A 1 113 ? 2.519 -3.899 4.090 1.00 93.69 113 MET A C 1
ATOM 896 O O . MET A 1 113 ? 3.093 -3.352 5.032 1.00 93.69 113 MET A O 1
ATOM 900 N N . THR A 1 114 ? 1.322 -3.503 3.666 1.00 95.06 114 THR A N 1
ATOM 901 C CA . THR A 1 114 ? 0.477 -2.556 4.399 1.00 95.06 114 THR A CA 1
ATOM 902 C C . THR A 1 114 ? -0.724 -3.298 4.962 1.00 95.06 114 THR A C 1
ATOM 904 O O . THR A 1 114 ? -1.536 -3.850 4.223 1.00 95.06 114 THR A O 1
ATOM 907 N N . ILE A 1 115 ? -0.836 -3.299 6.285 1.00 96.19 115 ILE A N 1
ATOM 908 C CA . ILE A 1 115 ? -1.929 -3.909 7.028 1.00 96.19 115 ILE A CA 1
ATOM 909 C C . ILE A 1 115 ? -3.015 -2.856 7.245 1.00 96.19 115 ILE A C 1
ATOM 911 O O . ILE A 1 115 ? -2.759 -1.807 7.838 1.00 96.19 115 ILE A O 1
ATOM 915 N N . TYR A 1 116 ? -4.223 -3.157 6.784 1.00 96.62 116 TYR A N 1
ATOM 916 C CA . TYR A 1 116 ? -5.454 -2.428 7.062 1.00 96.62 116 TYR A CA 1
ATOM 917 C C . TYR A 1 116 ? -6.204 -3.183 8.152 1.00 96.62 116 TYR A C 1
ATOM 919 O O . TYR A 1 116 ? -6.426 -4.387 8.029 1.00 96.62 116 TYR A O 1
ATOM 927 N N . TYR A 1 117 ? -6.589 -2.503 9.222 1.00 96.50 117 TYR A N 1
ATOM 928 C CA . TYR A 1 117 ? -7.225 -3.153 10.366 1.00 96.50 117 TYR A CA 1
ATOM 929 C C . TYR A 1 117 ? -8.349 -2.288 10.944 1.00 96.50 117 TYR A C 1
ATOM 931 O O . TYR A 1 117 ? -8.293 -1.057 10.834 1.00 96.50 117 TYR A O 1
ATOM 939 N N . PRO A 1 118 ? -9.380 -2.903 11.552 1.00 96.50 118 PRO A N 1
ATOM 940 C CA . PRO A 1 118 ? -10.453 -2.162 12.193 1.00 96.50 118 PRO A CA 1
ATOM 941 C C . PRO A 1 118 ? -9.911 -1.421 13.413 1.00 96.50 118 PRO A C 1
ATOM 943 O O . PRO A 1 118 ? -9.109 -1.952 14.179 1.00 96.50 118 PRO A O 1
ATOM 946 N N . THR A 1 119 ? -10.376 -0.199 13.629 1.00 93.81 119 THR A N 1
ATOM 947 C CA . THR A 1 119 ? -10.085 0.585 14.828 1.00 93.81 119 THR A CA 1
ATOM 948 C C . THR A 1 119 ? -11.339 1.320 15.292 1.00 93.81 119 THR A C 1
ATOM 950 O O . THR A 1 119 ? -12.192 1.707 14.492 1.00 93.81 119 THR A O 1
ATOM 953 N N . GLN A 1 120 ? -11.456 1.504 16.604 1.00 92.25 120 GLN A N 1
ATOM 954 C CA . GLN A 1 120 ? -12.471 2.368 17.216 1.00 92.25 120 GLN A CA 1
ATOM 955 C C . GLN A 1 120 ? -11.942 3.788 17.454 1.00 92.25 120 GLN A C 1
ATOM 957 O O . GLN A 1 120 ? -12.698 4.676 17.842 1.00 92.25 120 GLN A O 1
ATOM 962 N N . ALA A 1 121 ? -10.649 4.029 17.208 1.00 88.69 121 ALA A N 1
ATOM 963 C CA . ALA A 1 121 ? -10.084 5.362 17.308 1.00 88.69 121 ALA A CA 1
ATOM 964 C C . ALA A 1 121 ? -10.780 6.299 16.311 1.00 88.69 121 ALA A C 1
ATOM 966 O O . ALA A 1 121 ? -11.007 5.951 15.152 1.00 88.69 121 ALA A O 1
ATOM 967 N N . THR A 1 122 ? -11.122 7.500 16.770 1.00 84.12 122 THR A N 1
ATOM 968 C CA . THR A 1 122 ? -11.708 8.567 15.940 1.00 84.12 122 THR A CA 1
ATOM 969 C C . THR A 1 122 ? -10.681 9.633 15.565 1.00 84.12 122 THR A C 1
ATOM 971 O O . THR A 1 122 ? -10.873 10.366 14.597 1.00 84.12 122 THR A O 1
ATOM 974 N N . LYS A 1 123 ? -9.573 9.705 16.311 1.00 83.88 123 LYS A N 1
ATOM 975 C CA . LYS A 1 123 ? -8.455 10.622 16.079 1.00 83.88 123 LYS A CA 1
ATOM 976 C C . LYS A 1 123 ? -7.220 9.829 15.673 1.00 83.88 123 LYS A C 1
ATOM 978 O O . LYS A 1 123 ? -6.883 8.833 16.308 1.00 83.88 123 LYS A O 1
ATOM 983 N N . ALA A 1 124 ? -6.560 10.279 14.612 1.00 79.12 124 ALA A N 1
ATOM 984 C CA . ALA A 1 124 ? -5.298 9.702 14.172 1.00 79.12 124 ALA A CA 1
ATOM 985 C C . ALA A 1 124 ? -4.154 10.212 15.058 1.00 79.12 124 ALA A C 1
ATOM 987 O O . ALA A 1 124 ? -4.143 11.392 15.408 1.00 79.12 124 ALA A O 1
ATOM 988 N N . VAL A 1 125 ? -3.175 9.355 15.359 1.00 79.25 125 VAL A N 1
ATOM 989 C CA . VAL A 1 125 ? -1.882 9.800 15.913 1.00 79.25 125 VAL A CA 1
ATOM 990 C C . VAL A 1 125 ? -1.011 10.364 14.788 1.00 79.25 125 VAL A C 1
ATOM 992 O O . VAL A 1 125 ? -0.322 11.364 14.963 1.00 79.25 125 VAL A O 1
ATOM 995 N N . SER A 1 126 ? -1.093 9.764 13.599 1.00 82.38 126 SER A N 1
ATOM 996 C CA . SER A 1 126 ? -0.463 10.256 12.374 1.00 82.38 126 SER A CA 1
ATOM 997 C C . SER A 1 126 ? -1.425 10.162 11.188 1.00 82.38 126 SER A C 1
ATOM 999 O O . SER A 1 126 ? -2.359 9.356 11.178 1.00 82.38 126 SER A O 1
ATOM 1001 N N . SER A 1 127 ? -1.235 11.010 10.171 1.00 79.19 127 SER A N 1
ATOM 1002 C CA . SER A 1 127 ? -2.034 10.901 8.946 1.00 79.19 127 SER A CA 1
ATOM 1003 C C . SER A 1 127 ? -1.722 9.594 8.221 1.00 79.19 127 SER A C 1
ATOM 1005 O O . SER A 1 127 ? -0.555 9.209 8.162 1.00 79.19 127 SER A O 1
ATOM 1007 N N . GLY A 1 128 ? -2.734 8.977 7.607 1.00 80.94 128 GLY A N 1
ATOM 1008 C CA . GLY A 1 128 ? -2.540 7.833 6.720 1.00 80.94 128 GLY A CA 1
ATOM 1009 C C . GLY A 1 128 ? -1.489 8.094 5.627 1.00 80.94 128 GLY A C 1
ATOM 1010 O O . GLY A 1 128 ? -1.202 9.254 5.293 1.00 80.94 128 GLY A O 1
ATOM 1011 N N . PRO A 1 129 ? -0.891 7.025 5.073 1.00 86.75 129 PRO A N 1
ATOM 1012 C CA . PRO A 1 129 ? 0.161 7.148 4.074 1.00 86.75 129 PRO A CA 1
ATOM 1013 C C . PRO A 1 129 ? -0.354 7.837 2.802 1.00 86.75 129 PRO A C 1
ATOM 1015 O O . PRO A 1 129 ? -1.551 7.824 2.493 1.00 86.75 129 PRO A O 1
ATOM 1018 N N . THR A 1 130 ? 0.563 8.438 2.043 1.00 89.12 130 THR A N 1
ATOM 1019 C CA . THR A 1 130 ? 0.263 8.957 0.703 1.00 89.12 130 THR A CA 1
ATOM 1020 C C . THR A 1 130 ? -0.201 7.816 -0.198 1.00 89.12 130 THR A C 1
ATOM 1022 O O . THR A 1 130 ? 0.346 6.715 -0.136 1.00 89.12 130 THR A O 1
ATOM 1025 N N . TRP A 1 131 ? -1.201 8.070 -1.044 1.00 89.81 131 TRP A N 1
ATOM 1026 C CA . TRP A 1 131 ? -1.745 7.038 -1.928 1.00 89.81 131 TRP A CA 1
ATOM 1027 C C . TRP A 1 131 ? -0.743 6.558 -2.971 1.00 89.81 131 TRP A C 1
ATOM 1029 O O . TRP A 1 131 ? -0.629 5.355 -3.206 1.00 89.81 131 TRP A O 1
ATOM 1039 N N . ILE A 1 132 ? 0.016 7.489 -3.544 1.00 90.81 132 ILE A N 1
ATOM 1040 C CA . ILE A 1 132 ? 1.029 7.204 -4.552 1.00 90.81 132 ILE A CA 1
ATOM 1041 C C . ILE A 1 132 ? 2.250 8.105 -4.356 1.00 90.81 132 ILE A C 1
ATOM 1043 O O . ILE A 1 132 ? 2.138 9.287 -4.035 1.00 90.81 132 ILE A O 1
ATOM 1047 N N . THR A 1 133 ? 3.435 7.536 -4.543 1.00 91.12 133 THR A N 1
ATOM 1048 C CA . THR A 1 133 ? 4.723 8.232 -4.447 1.00 91.12 133 THR A CA 1
ATOM 1049 C C . THR A 1 133 ? 5.258 8.607 -5.828 1.00 91.12 133 THR A C 1
ATOM 1051 O O . THR A 1 133 ? 4.916 7.993 -6.839 1.00 91.12 133 THR A O 1
ATOM 1054 N N . VAL A 1 134 ? 6.172 9.580 -5.880 1.00 91.94 134 VAL A N 1
ATOM 1055 C CA . VAL A 1 134 ? 6.839 9.992 -7.130 1.00 91.94 134 VAL A CA 1
ATOM 1056 C C . VAL A 1 134 ? 7.555 8.818 -7.805 1.00 91.94 134 VAL A C 1
ATOM 1058 O O . VAL A 1 134 ? 7.517 8.688 -9.028 1.00 91.94 134 VAL A O 1
ATOM 1061 N N . SER A 1 135 ? 8.178 7.934 -7.025 1.00 91.88 135 SER A N 1
ATOM 1062 C CA . SER A 1 135 ? 8.879 6.768 -7.566 1.00 91.88 135 SER A CA 1
ATOM 1063 C C . SER A 1 135 ? 7.923 5.759 -8.208 1.00 91.88 135 SER A C 1
ATOM 1065 O O . SER A 1 135 ? 8.232 5.220 -9.268 1.00 91.88 135 SER A O 1
ATOM 1067 N N . GLN A 1 136 ? 6.729 5.573 -7.635 1.00 93.12 136 GLN A N 1
ATOM 1068 C CA . GLN A 1 136 ? 5.672 4.761 -8.249 1.00 93.12 136 GLN A CA 1
ATOM 1069 C C . GLN A 1 136 ? 5.168 5.385 -9.555 1.00 93.12 136 GLN A C 1
ATOM 1071 O O . GLN A 1 136 ? 5.052 4.672 -10.546 1.00 93.12 136 GLN A O 1
ATOM 1076 N N . ILE A 1 137 ? 4.955 6.707 -9.604 1.00 94.00 137 ILE A N 1
ATOM 1077 C CA . ILE A 1 137 ? 4.563 7.420 -10.839 1.00 94.00 137 ILE A CA 1
ATOM 1078 C C . ILE A 1 137 ? 5.598 7.203 -11.951 1.00 94.00 137 ILE A C 1
ATOM 1080 O O . ILE A 1 137 ? 5.242 6.847 -13.074 1.00 94.00 137 ILE A O 1
ATOM 1084 N N . LYS A 1 138 ? 6.893 7.351 -11.639 1.00 93.56 138 LYS A N 1
ATOM 1085 C CA . LYS A 1 138 ? 7.981 7.067 -12.591 1.00 93.56 138 LYS A CA 1
ATOM 1086 C C . LYS A 1 138 ? 7.950 5.613 -13.079 1.00 93.56 138 LYS A C 1
ATOM 1088 O O . LYS A 1 138 ? 8.166 5.368 -14.265 1.00 93.56 138 LYS A O 1
ATOM 1093 N N . GLY A 1 139 ? 7.656 4.672 -12.181 1.00 93.00 139 GLY A N 1
ATOM 1094 C CA . GLY A 1 139 ? 7.439 3.261 -12.497 1.00 93.00 139 GLY A CA 1
ATOM 1095 C C . GLY A 1 139 ? 6.305 3.039 -13.498 1.00 93.00 139 GLY A C 1
ATOM 1096 O O . GLY A 1 139 ? 6.511 2.401 -14.530 1.00 93.00 139 GLY A O 1
ATOM 1097 N N . TYR A 1 140 ? 5.142 3.652 -13.257 1.00 94.56 140 TYR A N 1
ATOM 1098 C CA . TYR A 1 140 ? 4.003 3.612 -14.179 1.00 94.56 140 TYR A CA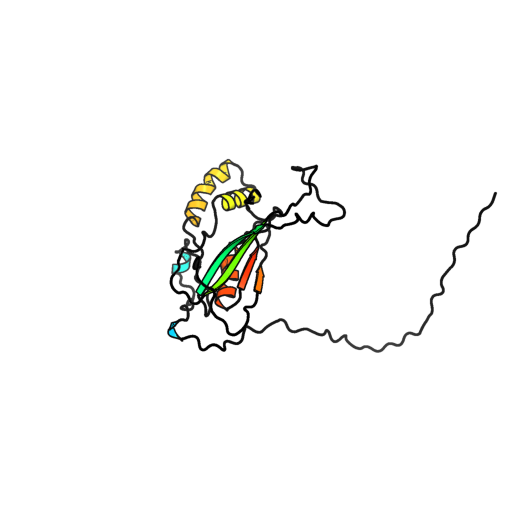 1
ATOM 1099 C C . TYR A 1 140 ? 4.343 4.185 -15.553 1.00 94.56 140 TYR A C 1
ATOM 1101 O O . TYR A 1 140 ? 4.012 3.580 -16.568 1.00 94.56 140 TYR A O 1
ATOM 1109 N N . PHE A 1 141 ? 5.057 5.309 -15.611 1.00 95.50 141 PHE A N 1
ATOM 1110 C CA . PHE A 1 141 ? 5.488 5.884 -16.885 1.00 95.50 141 PHE A CA 1
ATOM 1111 C C . PHE A 1 141 ? 6.453 4.984 -17.658 1.00 95.50 141 PHE A C 1
ATOM 1113 O O . PHE A 1 141 ? 6.388 4.931 -18.887 1.00 95.50 141 PHE A O 1
ATOM 1120 N N . LYS A 1 142 ? 7.352 4.284 -16.952 1.00 91.94 142 LYS A N 1
ATOM 1121 C CA . LYS A 1 142 ? 8.247 3.298 -17.565 1.00 91.94 142 LYS A CA 1
ATOM 1122 C C . LYS A 1 142 ? 7.447 2.128 -18.137 1.00 91.94 142 LYS A C 1
ATOM 1124 O O . LYS A 1 142 ? 7.705 1.741 -19.270 1.00 91.94 142 LYS A O 1
ATOM 1129 N N . PHE A 1 143 ? 6.477 1.608 -17.386 1.00 92.56 143 PHE A N 1
ATOM 1130 C CA . PHE A 1 143 ? 5.618 0.514 -17.841 1.00 92.56 143 PHE A CA 1
ATOM 1131 C C . PHE A 1 143 ? 4.740 0.902 -19.037 1.00 92.56 143 PHE A C 1
ATOM 1133 O O . PHE A 1 143 ? 4.625 0.136 -19.984 1.00 92.56 143 PHE A O 1
ATOM 1140 N N . ALA A 1 144 ? 4.188 2.117 -19.037 1.00 93.69 144 ALA A N 1
ATOM 1141 C CA . ALA A 1 144 ? 3.389 2.650 -20.140 1.00 93.69 144 ALA A CA 1
ATOM 1142 C C . ALA A 1 144 ? 4.204 2.952 -21.416 1.00 93.69 144 ALA A C 1
ATOM 1144 O O . ALA A 1 144 ? 3.641 3.433 -22.396 1.00 93.69 144 ALA A O 1
ATOM 1145 N N . GLY A 1 145 ? 5.524 2.727 -21.413 1.00 93.69 145 GLY A N 1
ATOM 1146 C CA . GLY A 1 145 ? 6.373 2.941 -22.586 1.00 93.69 145 GLY A CA 1
ATOM 1147 C C . GLY A 1 145 ? 6.538 4.412 -22.974 1.00 93.69 145 GLY A C 1
ATOM 1148 O O . GLY A 1 145 ? 6.820 4.711 -24.129 1.00 93.69 145 GLY A O 1
ATOM 1149 N N . LEU A 1 146 ? 6.359 5.352 -22.037 1.00 93.75 146 LEU A N 1
ATOM 1150 C CA . LEU A 1 146 ? 6.523 6.775 -22.341 1.00 93.75 146 LEU A CA 1
ATOM 1151 C C . LEU A 1 146 ? 7.995 7.105 -22.609 1.00 93.75 146 LEU A C 1
ATOM 1153 O O . LEU A 1 146 ? 8.862 6.724 -21.821 1.00 93.75 146 LEU A O 1
ATOM 1157 N N . ASP A 1 147 ? 8.268 7.874 -23.660 1.00 94.94 147 ASP A N 1
ATOM 1158 C CA . ASP A 1 147 ? 9.598 8.428 -23.940 1.00 94.94 147 ASP A CA 1
ATOM 1159 C C . ASP A 1 147 ? 10.014 9.468 -22.892 1.00 94.94 147 ASP A C 1
ATOM 1161 O O . ASP A 1 147 ? 9.173 10.041 -22.196 1.00 94.94 147 ASP A O 1
ATOM 1165 N N . LEU A 1 148 ? 11.311 9.774 -22.804 1.00 94.06 148 LEU A N 1
ATOM 1166 C CA . LEU A 1 148 ? 11.851 10.695 -21.797 1.00 94.06 148 LEU A CA 1
ATOM 1167 C C . LEU A 1 148 ? 11.155 12.070 -21.799 1.00 94.06 148 LEU A C 1
ATOM 1169 O O . LEU A 1 148 ? 10.779 12.558 -20.735 1.00 94.06 148 LEU A O 1
ATOM 1173 N N . ILE A 1 149 ? 10.914 12.656 -22.977 1.00 95.00 149 ILE A N 1
ATOM 1174 C CA . ILE A 1 149 ? 10.228 13.955 -23.111 1.00 95.00 149 ILE A CA 1
ATOM 1175 C C . ILE A 1 149 ? 8.798 13.872 -22.557 1.00 95.00 149 ILE A C 1
ATOM 1177 O O . ILE A 1 149 ? 8.393 14.709 -21.750 1.00 95.00 149 ILE A O 1
ATOM 1181 N N . LYS A 1 150 ? 8.053 12.813 -22.913 1.00 95.06 150 LYS A N 1
ATOM 1182 C CA . LYS A 1 150 ? 6.690 12.566 -22.409 1.00 95.06 150 LYS A CA 1
ATOM 1183 C C . LYS A 1 150 ? 6.685 12.421 -20.885 1.00 95.06 150 LYS A C 1
ATOM 1185 O O . LYS A 1 150 ? 5.793 12.948 -20.232 1.00 95.06 150 LYS A O 1
ATOM 1190 N N . ARG A 1 151 ? 7.698 11.765 -20.305 1.00 94.12 151 ARG A N 1
ATOM 1191 C CA . ARG A 1 151 ? 7.847 11.628 -18.843 1.00 94.12 151 ARG A CA 1
ATOM 1192 C C . ARG A 1 151 ? 8.078 12.969 -18.155 1.00 94.12 151 ARG A C 1
ATOM 1194 O O . ARG A 1 151 ? 7.467 13.209 -17.119 1.00 94.12 151 ARG A O 1
ATOM 1201 N N . ILE A 1 152 ? 8.941 13.823 -18.708 1.00 94.81 152 ILE A N 1
ATOM 1202 C CA . ILE A 1 152 ? 9.247 15.143 -18.135 1.00 94.81 152 ILE A CA 1
ATOM 1203 C C . ILE A 1 152 ? 8.000 16.030 -18.135 1.00 94.81 152 ILE A C 1
ATOM 1205 O O . ILE A 1 152 ? 7.719 16.669 -17.126 1.00 94.81 152 ILE A O 1
ATOM 1209 N N . ILE A 1 153 ? 7.226 16.017 -19.225 1.00 95.75 153 ILE A N 1
ATOM 1210 C CA . ILE A 1 153 ? 5.986 16.799 -19.337 1.00 95.75 153 ILE A CA 1
ATOM 1211 C C . ILE A 1 153 ? 4.884 16.229 -18.429 1.00 95.75 153 ILE A C 1
ATOM 1213 O O . ILE A 1 153 ? 4.200 16.981 -17.737 1.00 95.75 153 ILE A O 1
ATOM 1217 N N . ALA A 1 154 ? 4.710 14.905 -18.391 1.00 94.25 154 ALA A N 1
ATOM 1218 C CA . ALA A 1 154 ? 3.631 14.270 -17.633 1.00 94.25 154 ALA A CA 1
ATOM 1219 C C . ALA A 1 154 ? 3.862 14.273 -16.113 1.00 94.25 154 ALA A C 1
ATOM 1221 O O . ALA A 1 154 ? 2.900 14.323 -15.348 1.00 94.25 154 ALA A O 1
ATOM 1222 N N . LEU A 1 155 ? 5.115 14.214 -15.648 1.00 94.56 155 LEU A N 1
ATOM 1223 C CA . LEU A 1 155 ? 5.430 14.119 -14.220 1.00 94.56 155 LEU A CA 1
ATOM 1224 C C . LEU A 1 155 ? 4.854 15.261 -13.367 1.00 94.56 155 LEU A C 1
ATOM 1226 O O . LEU A 1 155 ? 4.189 14.935 -12.385 1.00 94.56 155 LEU A O 1
ATOM 1230 N N . PRO A 1 156 ? 5.061 16.558 -13.679 1.00 94.06 156 PRO A N 1
ATOM 1231 C CA . PRO A 1 156 ? 4.496 17.639 -12.875 1.00 94.06 156 PRO A CA 1
ATOM 1232 C C . PRO A 1 156 ? 2.963 17.621 -12.889 1.00 94.06 156 PRO A C 1
ATOM 1234 O O . PRO A 1 156 ? 2.356 17.863 -11.849 1.00 94.06 156 PRO A O 1
ATOM 1237 N N . LEU A 1 157 ? 2.341 17.264 -14.020 1.00 92.88 157 LEU A N 1
ATOM 1238 C CA . LEU A 1 157 ? 0.884 17.165 -14.144 1.00 92.88 157 LEU A CA 1
ATOM 1239 C C . LEU A 1 157 ? 0.318 16.072 -13.227 1.00 92.88 157 LEU A C 1
ATOM 1241 O O . LEU A 1 157 ? -0.587 16.330 -12.435 1.00 92.88 157 LEU A O 1
ATOM 1245 N N . VAL A 1 158 ? 0.878 14.862 -13.298 1.00 91.62 158 VAL A N 1
ATOM 1246 C CA . VAL A 1 158 ? 0.430 13.737 -12.465 1.00 91.62 158 VAL A CA 1
ATOM 1247 C C . VAL A 1 158 ? 0.766 13.983 -10.998 1.00 91.62 158 VAL A C 1
ATOM 1249 O O . VAL A 1 158 ? -0.076 13.751 -10.139 1.00 91.62 158 VAL A O 1
ATOM 1252 N N . PHE A 1 159 ? 1.953 14.511 -10.692 1.00 90.94 159 PHE A N 1
ATOM 1253 C CA . PHE A 1 159 ? 2.321 14.857 -9.322 1.00 90.94 159 PHE A CA 1
ATOM 1254 C C . PHE A 1 159 ? 1.349 15.872 -8.722 1.00 90.94 159 PHE A C 1
ATOM 1256 O O . PHE A 1 159 ? 0.864 15.655 -7.617 1.00 90.94 159 PHE A O 1
ATOM 1263 N N . LEU A 1 160 ? 1.011 16.945 -9.442 1.00 90.25 160 LEU A N 1
ATOM 1264 C CA . LEU A 1 160 ? 0.048 17.931 -8.957 1.00 90.25 160 LEU A CA 1
ATOM 1265 C C . LEU A 1 160 ? -1.338 17.305 -8.737 1.00 90.25 160 LEU A C 1
ATOM 1267 O O . LEU A 1 160 ? -1.994 17.611 -7.743 1.00 90.25 160 LEU A O 1
ATOM 1271 N N . ALA A 1 161 ? -1.741 16.380 -9.614 1.00 87.88 161 ALA A N 1
ATOM 1272 C CA . ALA A 1 161 ? -2.994 15.646 -9.487 1.00 87.88 161 ALA A CA 1
ATOM 1273 C C . ALA A 1 161 ? -3.029 14.712 -8.262 1.00 87.88 161 ALA A C 1
ATOM 1275 O O . ALA A 1 161 ? -4.078 14.561 -7.639 1.00 87.88 161 ALA A O 1
ATOM 1276 N N . THR A 1 162 ? -1.903 14.093 -7.886 1.00 87.88 162 THR A N 1
ATOM 1277 C CA . THR A 1 162 ? -1.894 13.016 -6.881 1.00 87.88 162 THR A CA 1
ATOM 1278 C C . THR A 1 162 ? -1.215 13.358 -5.556 1.00 87.88 162 THR A C 1
ATOM 1280 O O . THR A 1 162 ? -1.436 12.656 -4.571 1.00 87.88 162 THR A O 1
ATOM 1283 N N . ALA A 1 163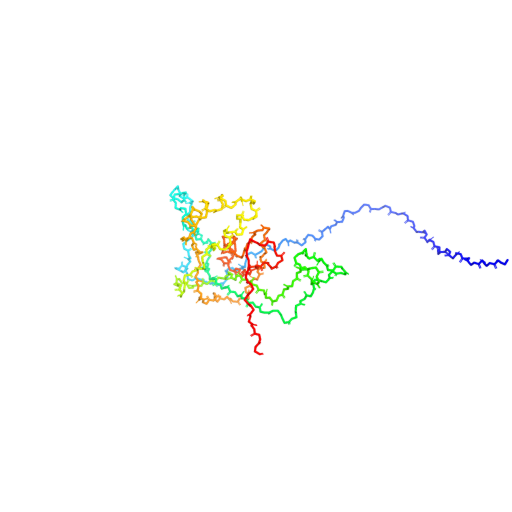 ? -0.405 14.419 -5.474 1.00 85.12 163 ALA A N 1
ATOM 1284 C CA . ALA A 1 163 ? 0.442 14.715 -4.310 1.00 85.12 163 ALA A CA 1
ATOM 1285 C C . ALA A 1 163 ? -0.340 14.955 -3.010 1.00 85.12 163 ALA A C 1
ATOM 1287 O O . ALA A 1 163 ? 0.185 14.743 -1.917 1.00 85.12 163 ALA A O 1
ATOM 1288 N N . ARG A 1 164 ? -1.594 15.409 -3.114 1.00 86.00 164 ARG A N 1
ATOM 1289 C CA . ARG A 1 164 ? -2.466 15.674 -1.959 1.00 86.00 164 ARG A CA 1
ATOM 1290 C C . ARG A 1 164 ? -3.352 14.486 -1.579 1.00 86.00 164 ARG A C 1
ATOM 1292 O O . ARG A 1 164 ? -4.011 14.548 -0.544 1.00 86.00 164 ARG A O 1
ATOM 1299 N N . ILE A 1 165 ? -3.342 13.408 -2.364 1.00 88.44 165 ILE A N 1
ATOM 1300 C CA . ILE A 1 165 ? -4.189 12.243 -2.119 1.00 88.44 165 ILE A CA 1
ATOM 1301 C C . ILE A 1 165 ? -3.556 11.388 -1.019 1.00 88.44 165 ILE A C 1
ATOM 1303 O O . ILE A 1 165 ? -2.546 10.706 -1.216 1.00 88.44 165 ILE A O 1
ATOM 1307 N N . LYS A 1 166 ? -4.176 11.421 0.160 1.00 89.31 166 LYS A N 1
ATOM 1308 C CA . LYS A 1 166 ? -3.853 10.543 1.288 1.00 89.31 166 LYS A CA 1
ATOM 1309 C C . LYS A 1 166 ? -4.899 9.447 1.422 1.00 89.31 166 LYS A C 1
ATOM 1311 O O . LYS A 1 166 ? -6.068 9.654 1.091 1.00 89.31 166 LYS A O 1
ATOM 1316 N N . LEU A 1 167 ? -4.483 8.299 1.948 1.00 90.31 167 LEU A N 1
ATOM 1317 C CA . LEU A 1 167 ? -5.433 7.267 2.344 1.00 90.31 167 LEU A CA 1
ATOM 1318 C C . LEU A 1 167 ? -6.320 7.796 3.485 1.00 90.31 167 LEU A C 1
ATOM 1320 O O . LEU A 1 167 ? -5.800 8.424 4.413 1.00 90.31 167 LEU A O 1
ATOM 1324 N N . PRO A 1 168 ? -7.639 7.526 3.464 1.00 89.75 168 PRO A N 1
ATOM 1325 C CA . PRO A 1 168 ? -8.566 7.914 4.522 1.00 89.75 168 PRO A CA 1
ATOM 1326 C C . PRO A 1 168 ? -8.447 6.938 5.705 1.00 89.75 168 PRO A C 1
ATOM 1328 O O . PRO A 1 168 ? -9.424 6.329 6.134 1.00 89.75 168 PRO A O 1
ATOM 1331 N N . THR A 1 169 ? -7.221 6.745 6.192 1.00 91.06 169 THR A N 1
ATOM 1332 C CA . THR A 1 169 ? -6.855 5.800 7.248 1.00 91.06 169 THR A CA 1
ATOM 1333 C C . THR A 1 169 ? -6.155 6.530 8.384 1.00 91.06 169 THR A C 1
ATOM 1335 O O . THR A 1 169 ? -5.555 7.594 8.205 1.00 91.06 169 THR A O 1
ATOM 1338 N N . LEU A 1 170 ? -6.249 5.954 9.577 1.00 91.06 170 LEU A N 1
ATOM 1339 C CA . LEU A 1 170 ? -5.617 6.479 10.776 1.00 91.06 170 LEU A CA 1
ATOM 1340 C C . LEU A 1 170 ? -4.268 5.778 10.970 1.00 91.06 170 LEU A C 1
ATOM 1342 O O . LEU A 1 170 ? -4.198 4.551 11.042 1.00 91.06 170 LEU A O 1
ATOM 1346 N N . GLY A 1 171 ? -3.182 6.544 11.017 1.00 88.62 171 GLY A N 1
ATOM 1347 C CA . GLY A 1 171 ? -1.855 6.002 11.282 1.00 88.62 171 GLY A CA 1
ATOM 1348 C C . GLY A 1 171 ? -1.616 5.818 12.780 1.00 88.62 171 GLY A C 1
ATOM 1349 O O . GLY A 1 171 ? -2.027 6.655 13.590 1.00 88.62 171 GLY A O 1
ATOM 1350 N N . SER A 1 172 ? -0.932 4.724 13.129 1.00 84.25 172 SER A N 1
ATOM 1351 C CA . SER A 1 172 ? -0.437 4.438 14.486 1.00 84.25 172 SER A CA 1
ATOM 1352 C C . SER A 1 172 ? -1.524 4.410 15.570 1.00 84.25 172 SER A C 1
ATOM 1354 O O . SER A 1 172 ? -1.338 4.940 16.661 1.00 84.25 172 SER A O 1
ATOM 1356 N N . VAL A 1 173 ? -2.673 3.802 15.270 1.00 92.00 173 VAL A N 1
ATOM 1357 C CA . VAL A 1 173 ? -3.794 3.643 16.215 1.00 92.00 173 VAL A CA 1
ATOM 1358 C C . VAL A 1 173 ? -3.964 2.182 16.645 1.00 92.00 173 VAL A C 1
ATOM 1360 O O . VAL A 1 173 ? -3.631 1.290 15.864 1.00 92.00 173 VAL A O 1
ATOM 1363 N N . PRO A 1 174 ? -4.491 1.893 17.848 1.00 92.81 174 PRO A N 1
ATOM 1364 C CA . PRO A 1 174 ? -4.722 0.518 18.280 1.00 92.81 174 PRO A CA 1
ATOM 1365 C C . PRO A 1 174 ? -5.799 -0.174 17.433 1.00 92.81 174 PRO A C 1
ATOM 1367 O O . PRO A 1 174 ? -6.729 0.465 16.924 1.00 92.81 174 PRO A O 1
ATOM 1370 N N . ILE A 1 175 ? -5.672 -1.494 17.294 1.00 93.81 175 ILE A N 1
ATOM 1371 C CA . ILE A 1 175 ? -6.700 -2.340 16.681 1.00 93.81 175 ILE A CA 1
ATOM 1372 C C . ILE A 1 175 ? -7.954 -2.371 17.563 1.00 93.81 175 ILE A C 1
ATOM 1374 O O . ILE A 1 175 ? -7.865 -2.296 18.789 1.00 93.81 175 ILE A O 1
ATOM 1378 N N . ALA A 1 176 ? -9.129 -2.453 16.942 1.00 93.19 176 ALA A N 1
ATOM 1379 C CA . ALA A 1 176 ? -10.390 -2.557 17.659 1.00 93.19 176 ALA A CA 1
ATOM 1380 C C . ALA A 1 176 ? -10.416 -3.834 18.521 1.00 93.19 176 ALA A C 1
ATOM 1382 O O . ALA A 1 176 ? -10.029 -4.901 18.038 1.00 93.19 176 ALA A O 1
ATOM 1383 N N . PRO A 1 177 ? -10.885 -3.764 19.777 1.00 91.75 177 PRO A N 1
ATOM 1384 C CA . PRO A 1 177 ? -11.117 -4.959 20.570 1.00 91.75 177 PRO A CA 1
ATOM 1385 C C . PRO A 1 177 ? -12.257 -5.777 19.952 1.00 91.75 177 PRO A C 1
ATOM 1387 O O . PRO A 1 177 ? -13.275 -5.231 19.519 1.00 91.75 177 PRO A O 1
ATOM 1390 N N . SER A 1 178 ? -12.088 -7.096 19.928 1.00 87.75 178 SER A N 1
ATOM 1391 C CA . SER A 1 178 ? -13.077 -8.042 19.416 1.00 87.75 178 SER A CA 1
ATOM 1392 C C . SER A 1 178 ? -13.179 -9.236 20.371 1.00 87.75 178 SER A C 1
ATOM 1394 O O . SER A 1 178 ? -12.146 -9.684 20.873 1.00 87.75 178 SER A O 1
ATOM 1396 N N . PRO A 1 179 ? -14.393 -9.763 20.635 1.00 86.50 179 PRO A N 1
ATOM 1397 C CA . PRO A 1 179 ? -14.580 -10.938 21.490 1.00 86.50 179 PRO A CA 1
ATOM 1398 C C . PRO A 1 179 ? -13.942 -12.206 20.898 1.00 86.50 179 PRO A C 1
ATOM 1400 O O . PRO A 1 179 ? -13.604 -13.130 21.632 1.00 86.50 179 PRO A O 1
ATOM 1403 N N . SER A 1 180 ? -13.750 -12.249 19.578 1.00 91.88 180 SER A N 1
ATOM 1404 C CA . SER A 1 180 ? -13.055 -13.319 18.860 1.00 91.88 180 SER A CA 1
ATOM 1405 C C . SER A 1 180 ? -11.849 -12.782 18.088 1.00 91.88 180 SER A C 1
ATOM 1407 O O . SER A 1 180 ? -11.722 -11.577 17.851 1.00 91.88 180 SER A O 1
ATOM 1409 N N . LYS A 1 181 ? -10.974 -13.683 17.626 1.00 93.06 181 LYS A N 1
ATOM 1410 C CA . LYS A 1 181 ? -9.888 -13.323 16.701 1.00 93.06 181 LYS A CA 1
ATOM 1411 C C . LYS A 1 181 ? -10.464 -12.702 15.421 1.00 93.06 181 LYS A C 1
ATOM 1413 O O . LYS A 1 181 ? -11.527 -13.112 14.956 1.00 93.06 181 LYS A O 1
ATOM 1418 N N . HIS A 1 182 ? -9.756 -11.724 14.859 1.00 93.44 182 HIS A N 1
ATOM 1419 C CA . HIS A 1 182 ? -10.116 -11.130 13.573 1.00 93.44 182 HIS A CA 1
ATOM 1420 C C . HIS A 1 182 ? -9.791 -12.088 12.423 1.00 93.44 182 HIS A C 1
ATOM 1422 O O . HIS A 1 182 ? -8.775 -12.784 12.456 1.00 93.44 182 HIS A O 1
ATOM 1428 N N . ASN A 1 183 ? -10.617 -12.067 11.378 1.00 96.38 183 ASN A N 1
ATOM 1429 C CA . ASN A 1 183 ? -10.338 -12.790 10.142 1.00 96.38 183 ASN A CA 1
ATOM 1430 C C . ASN A 1 183 ? -9.243 -12.065 9.353 1.00 96.38 183 ASN A C 1
ATOM 1432 O O . ASN A 1 183 ? -9.383 -10.876 9.059 1.00 96.38 183 ASN A O 1
ATOM 1436 N N . LEU A 1 184 ? -8.178 -12.785 8.998 1.00 96.81 184 LEU A N 1
ATOM 1437 C CA . LEU A 1 184 ? -7.081 -12.267 8.183 1.00 96.81 184 LEU A CA 1
ATOM 1438 C C . LEU A 1 184 ? -7.349 -12.518 6.695 1.00 96.81 184 LEU A C 1
ATOM 1440 O O . LEU A 1 184 ? -7.651 -13.637 6.290 1.00 96.81 184 LEU A O 1
ATOM 1444 N N . VAL A 1 185 ? -7.177 -11.482 5.881 1.00 97.88 185 VAL A N 1
ATOM 1445 C CA . VAL A 1 185 ? -7.201 -11.539 4.419 1.00 97.88 185 VAL A CA 1
ATOM 1446 C C . VAL A 1 185 ? -5.823 -11.147 3.907 1.00 97.88 185 VAL A C 1
ATOM 1448 O O . VAL A 1 185 ? -5.342 -10.048 4.180 1.00 97.88 185 VAL A O 1
ATOM 1451 N N . LEU A 1 186 ? -5.193 -12.032 3.142 1.00 96.81 186 LEU A N 1
ATOM 1452 C CA . LEU A 1 186 ? -3.991 -11.696 2.387 1.00 96.81 186 LEU A CA 1
ATOM 1453 C C . LEU A 1 186 ? -4.417 -11.157 1.025 1.00 96.81 186 LEU A C 1
ATOM 1455 O O . LEU A 1 186 ? -5.191 -11.797 0.315 1.00 96.81 186 LEU A O 1
ATOM 1459 N N . PHE A 1 187 ? -3.939 -9.965 0.680 1.00 96.69 187 PHE A N 1
ATOM 1460 C CA . PHE A 1 187 ? -4.249 -9.318 -0.585 1.00 96.69 187 PHE A CA 1
ATOM 1461 C C . PHE A 1 187 ? -2.981 -9.149 -1.420 1.00 96.69 187 PHE A C 1
ATOM 1463 O O . PHE A 1 187 ? -2.012 -8.527 -0.978 1.00 96.69 187 PHE A O 1
ATOM 1470 N N . CYS A 1 188 ? -3.031 -9.659 -2.646 1.00 95.12 188 CYS A N 1
ATOM 1471 C CA . CYS A 1 188 ? -1.973 -9.545 -3.642 1.00 95.12 188 CYS A CA 1
ATOM 1472 C C . CYS A 1 188 ? -2.426 -8.595 -4.751 1.00 95.12 188 CYS A C 1
ATOM 1474 O O . CYS A 1 188 ? -3.578 -8.638 -5.187 1.00 95.12 188 CYS A O 1
ATOM 1476 N N . HIS A 1 189 ? -1.527 -7.733 -5.215 1.00 94.25 189 HIS A N 1
ATOM 1477 C CA . HIS A 1 189 ? -1.834 -6.814 -6.305 1.00 94.25 189 HIS A CA 1
ATOM 1478 C C . HIS A 1 189 ? -1.565 -7.456 -7.674 1.00 94.25 189 HIS A C 1
ATOM 1480 O O . HIS A 1 189 ? -0.771 -8.381 -7.804 1.00 94.25 189 HIS A O 1
ATOM 1486 N N . GLY A 1 190 ? -2.204 -6.927 -8.720 1.00 93.81 190 GLY A N 1
ATOM 1487 C CA . GLY A 1 190 ? -1.910 -7.311 -10.104 1.00 93.81 190 GLY A CA 1
ATOM 1488 C C . GLY A 1 190 ? -0.615 -6.693 -10.646 1.00 93.81 190 GLY A C 1
ATOM 1489 O O . GLY A 1 190 ? 0.103 -5.984 -9.936 1.00 93.81 190 GLY A O 1
ATOM 1490 N N . LEU A 1 191 ? -0.348 -6.911 -11.935 1.00 93.44 191 LEU A N 1
ATOM 1491 C CA . LEU A 1 191 ? 0.779 -6.304 -12.648 1.00 93.44 191 LEU A CA 1
ATOM 1492 C C . LEU A 1 191 ? 0.750 -4.774 -12.525 1.00 93.44 191 LEU A C 1
ATOM 1494 O O . LEU A 1 191 ? -0.299 -4.145 -12.647 1.00 93.44 191 LEU A O 1
ATOM 1498 N N . THR A 1 192 ? 1.907 -4.173 -12.270 1.00 91.62 192 THR A N 1
ATOM 1499 C CA . THR A 1 192 ? 2.121 -2.758 -11.913 1.00 91.62 192 THR A CA 1
ATOM 1500 C C . THR A 1 192 ? 1.393 -2.261 -10.671 1.00 91.62 192 THR A C 1
ATOM 1502 O O . THR A 1 192 ? 1.443 -1.076 -10.339 1.00 91.62 192 THR A O 1
ATOM 1505 N N . GLY A 1 193 ? 0.744 -3.150 -9.931 1.00 91.88 193 GLY A N 1
ATOM 1506 C CA . GLY A 1 193 ? 0.152 -2.811 -8.654 1.00 91.88 193 GLY A CA 1
ATOM 1507 C C . GLY A 1 193 ? 1.196 -2.451 -7.598 1.00 91.88 193 GLY A C 1
ATOM 1508 O O . GLY A 1 193 ? 2.410 -2.510 -7.805 1.00 91.88 193 GLY A O 1
ATOM 1509 N N . ASN A 1 194 ? 0.687 -2.042 -6.446 1.00 92.19 194 ASN A N 1
ATOM 1510 C CA . ASN A 1 194 ? 1.439 -1.863 -5.215 1.00 92.19 194 ASN A CA 1
ATOM 1511 C C . ASN A 1 194 ? 0.476 -2.038 -4.024 1.00 92.19 194 ASN A C 1
ATOM 1513 O O . ASN A 1 194 ? -0.739 -2.187 -4.207 1.00 92.19 194 ASN A O 1
ATOM 1517 N N . ARG A 1 195 ? 1.003 -1.981 -2.797 1.00 92.44 195 ARG A N 1
ATOM 1518 C CA . ARG A 1 195 ? 0.228 -2.189 -1.556 1.00 92.44 195 ARG A CA 1
ATOM 1519 C C . ARG A 1 195 ? -0.863 -1.139 -1.263 1.00 92.44 195 ARG A C 1
ATOM 1521 O O . ARG A 1 195 ? -1.703 -1.358 -0.388 1.00 92.44 195 ARG A O 1
ATOM 1528 N N . THR A 1 196 ? -0.877 0.000 -1.962 1.00 92.62 196 THR A N 1
ATOM 1529 C CA . THR A 1 196 ? -1.852 1.095 -1.770 1.00 92.62 196 THR A CA 1
ATOM 1530 C C . THR A 1 196 ? -2.857 1.247 -2.919 1.00 92.62 196 THR A C 1
ATOM 1532 O O . THR A 1 196 ? -3.895 1.889 -2.720 1.00 92.62 196 THR A O 1
ATOM 1535 N N . CYS A 1 197 ? -2.633 0.614 -4.081 1.00 91.44 197 CYS A N 1
ATOM 1536 C CA . CYS A 1 197 ? -3.539 0.650 -5.243 1.00 91.44 197 CYS A CA 1
ATOM 1537 C C . CYS A 1 197 ? -4.978 0.249 -4.900 1.00 91.44 197 CYS A C 1
ATOM 1539 O O . CYS A 1 197 ? -5.923 0.894 -5.341 1.00 91.44 197 CYS A O 1
ATOM 1541 N N . TYR A 1 198 ? -5.138 -0.789 -4.079 1.00 94.00 198 TYR A N 1
ATOM 1542 C CA . TYR A 1 198 ? -6.437 -1.356 -3.710 1.00 94.00 198 TYR A CA 1
ATOM 1543 C C . TYR A 1 198 ? -6.907 -0.911 -2.322 1.00 94.00 198 TYR A C 1
ATOM 1545 O O . TYR A 1 198 ? -7.760 -1.557 -1.715 1.00 94.00 198 TYR A O 1
ATOM 1553 N N . SER A 1 199 ? -6.384 0.211 -1.818 1.00 94.19 199 SER A N 1
ATOM 1554 C CA . SER A 1 199 ? -6.747 0.767 -0.506 1.00 94.19 199 SER A CA 1
ATOM 1555 C C . SER A 1 199 ? -8.258 0.907 -0.305 1.00 94.19 199 SER A C 1
ATOM 1557 O O . SER A 1 199 ? -8.742 0.612 0.783 1.00 94.19 199 SER A O 1
ATOM 1559 N N . GLN A 1 200 ? -9.025 1.237 -1.353 1.00 93.75 200 GLN A N 1
ATOM 1560 C CA . GLN A 1 200 ? -10.487 1.325 -1.260 1.00 93.75 200 GLN A CA 1
ATOM 1561 C C . GLN A 1 200 ? -11.180 -0.009 -0.991 1.00 93.75 200 GLN A C 1
ATOM 1563 O O . GLN A 1 200 ? -12.190 -0.052 -0.288 1.00 93.75 200 GLN A O 1
ATOM 1568 N N . TYR A 1 201 ? -10.641 -1.093 -1.534 1.00 95.06 201 TYR A N 1
ATOM 1569 C CA . TYR A 1 201 ? -11.156 -2.435 -1.312 1.00 95.06 201 TYR A CA 1
ATOM 1570 C C . TYR A 1 201 ? -10.682 -2.980 0.041 1.00 95.06 201 TYR A C 1
ATOM 1572 O O . TYR A 1 201 ? -11.498 -3.372 0.875 1.00 95.06 201 TYR A O 1
ATOM 1580 N N . CYS A 1 202 ? -9.375 -2.904 0.310 1.00 96.56 202 CYS A N 1
ATOM 1581 C CA . CYS A 1 202 ? -8.779 -3.368 1.564 1.00 96.56 202 CYS A CA 1
ATOM 1582 C C . CYS A 1 202 ? -9.342 -2.621 2.781 1.00 96.56 202 CYS A C 1
ATOM 1584 O O . CYS A 1 202 ? -9.679 -3.234 3.792 1.00 96.56 202 CYS A O 1
ATOM 1586 N N . GLY A 1 203 ? -9.512 -1.302 2.673 1.00 95.56 203 GLY A N 1
ATOM 1587 C CA . GLY A 1 203 ? -10.109 -0.485 3.722 1.00 95.56 203 GLY A CA 1
ATOM 1588 C C . GLY A 1 203 ? -11.592 -0.781 3.936 1.00 95.56 203 GLY A C 1
ATOM 1589 O O . GLY A 1 203 ? -12.043 -0.812 5.074 1.00 95.56 203 GLY A O 1
ATOM 1590 N N . GLN A 1 204 ? -12.357 -1.094 2.886 1.00 95.50 204 GLN A N 1
ATOM 1591 C CA . GLN A 1 204 ? -13.754 -1.515 3.047 1.00 95.50 204 GLN A CA 1
ATOM 1592 C C . GLN A 1 204 ? -13.901 -2.848 3.785 1.00 95.50 204 GLN A C 1
ATOM 1594 O O . GLN A 1 204 ? -14.821 -3.001 4.594 1.00 95.50 204 GLN A O 1
ATOM 1599 N N . LEU A 1 205 ? -13.011 -3.805 3.527 1.00 96.44 205 LEU A N 1
ATOM 1600 C CA . LEU A 1 205 ? -12.959 -5.049 4.294 1.00 96.44 205 LEU A CA 1
ATOM 1601 C C . LEU A 1 205 ? -12.582 -4.767 5.754 1.00 96.44 205 LEU A C 1
ATOM 1603 O O . LEU A 1 205 ? -13.256 -5.247 6.665 1.00 96.44 205 LEU A O 1
ATOM 1607 N N . ALA A 1 206 ? -11.585 -3.910 5.986 1.00 96.25 206 ALA A N 1
ATOM 1608 C CA . ALA A 1 206 ? -11.187 -3.526 7.336 1.00 96.25 206 ALA A CA 1
ATOM 1609 C C . ALA A 1 206 ? -12.294 -2.809 8.117 1.00 96.25 206 ALA A C 1
ATOM 1611 O O . ALA A 1 206 ? -12.541 -3.131 9.276 1.00 96.25 206 ALA A O 1
ATOM 1612 N N . ALA A 1 207 ? -13.048 -1.923 7.465 1.00 95.19 207 ALA A N 1
ATOM 1613 C CA . ALA A 1 207 ? -14.186 -1.233 8.067 1.00 95.19 207 ALA A CA 1
ATOM 1614 C C . ALA A 1 207 ? -15.323 -2.194 8.477 1.00 95.19 207 ALA A C 1
ATOM 1616 O O . ALA A 1 207 ? -16.143 -1.853 9.330 1.00 95.19 207 ALA A O 1
ATOM 1617 N N . ARG A 1 208 ? -15.371 -3.402 7.897 1.00 94.69 208 ARG A N 1
ATOM 1618 C CA . ARG A 1 208 ? -16.312 -4.486 8.244 1.00 94.69 208 ARG A CA 1
ATOM 1619 C C . ARG A 1 208 ? -15.748 -5.483 9.266 1.00 94.69 208 ARG A C 1
ATOM 1621 O O . ARG A 1 208 ? -16.417 -6.465 9.568 1.00 94.69 208 ARG A O 1
ATOM 1628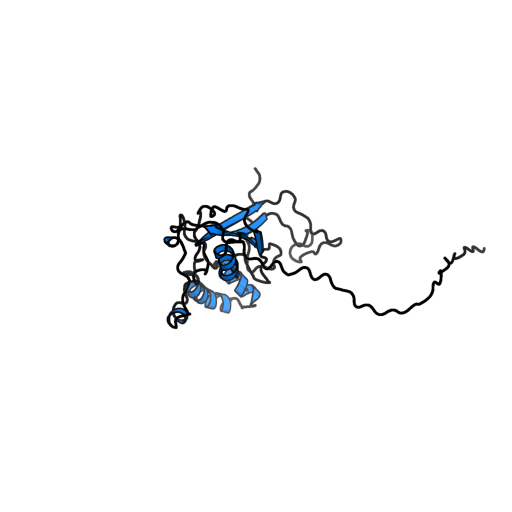 N N . GLY A 1 209 ? -14.549 -5.241 9.802 1.00 94.62 209 GLY A N 1
ATOM 1629 C CA . GLY A 1 209 ? -13.955 -6.052 10.870 1.00 94.62 209 GLY A CA 1
ATOM 1630 C C . GLY A 1 209 ? -12.913 -7.081 10.419 1.00 94.62 209 GLY A C 1
ATOM 1631 O O . GLY A 1 209 ? -12.503 -7.911 11.226 1.00 94.62 209 GLY A O 1
ATOM 1632 N N . TYR A 1 210 ? -12.463 -7.053 9.162 1.00 96.75 210 TYR A N 1
ATOM 1633 C CA . TYR A 1 210 ? -11.370 -7.918 8.697 1.00 96.75 210 TYR A CA 1
ATOM 1634 C C . TYR A 1 210 ? -10.005 -7.262 8.931 1.00 96.75 210 TYR A C 1
ATOM 1636 O O . TYR A 1 210 ? -9.865 -6.049 8.851 1.00 96.75 210 TYR A O 1
ATOM 1644 N N . VAL A 1 211 ? -8.962 -8.0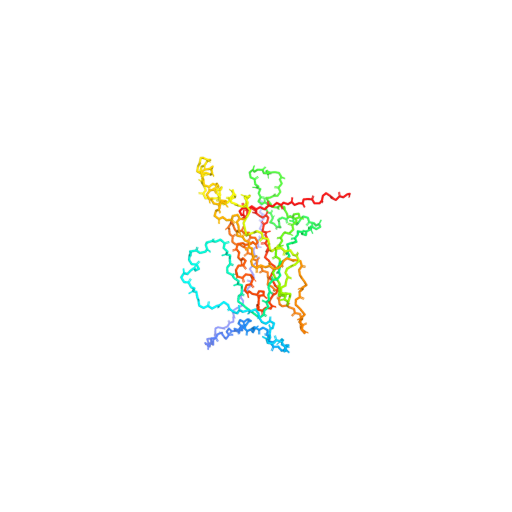51 9.161 1.00 97.50 211 VAL A N 1
ATOM 1645 C CA . VAL A 1 211 ? -7.581 -7.564 9.046 1.00 97.50 211 VAL A CA 1
ATOM 1646 C C . VAL A 1 211 ? -7.097 -7.916 7.649 1.00 97.50 211 VAL A C 1
ATOM 1648 O O . VAL A 1 211 ? -7.170 -9.072 7.253 1.00 97.50 211 VAL A O 1
ATOM 1651 N N . VAL A 1 212 ? -6.621 -6.940 6.881 1.00 98.00 212 VAL A N 1
ATOM 1652 C CA . VAL A 1 212 ? -6.170 -7.147 5.500 1.00 98.00 212 VAL A CA 1
ATOM 1653 C C . VAL A 1 212 ? -4.694 -6.812 5.389 1.00 98.00 212 VAL A C 1
ATOM 1655 O O . VAL A 1 212 ? -4.318 -5.658 5.565 1.00 98.00 212 VAL A O 1
ATOM 1658 N N . ALA A 1 213 ? -3.856 -7.788 5.060 1.00 97.19 213 ALA A N 1
ATOM 1659 C CA . ALA A 1 213 ? -2.448 -7.564 4.754 1.00 97.19 213 ALA A CA 1
ATOM 1660 C C . ALA A 1 213 ? -2.269 -7.453 3.235 1.00 97.19 213 ALA A C 1
ATOM 1662 O O . ALA A 1 213 ? -2.338 -8.452 2.520 1.00 97.19 213 ALA A O 1
ATOM 1663 N N . ALA A 1 214 ? -2.064 -6.232 2.738 1.00 96.88 214 ALA A N 1
ATOM 1664 C CA . ALA A 1 214 ? -1.779 -5.971 1.331 1.00 96.88 214 ALA A CA 1
ATOM 1665 C C . ALA A 1 214 ? -0.272 -6.075 1.079 1.00 96.88 214 ALA A C 1
ATOM 1667 O O . ALA A 1 214 ? 0.497 -5.225 1.534 1.00 96.88 214 ALA A O 1
ATOM 1668 N N . ILE A 1 215 ? 0.139 -7.124 0.374 1.00 94.56 215 ILE A N 1
ATOM 1669 C CA . ILE A 1 215 ? 1.543 -7.462 0.132 1.00 94.56 215 ILE A CA 1
ATOM 1670 C C . ILE A 1 215 ? 2.064 -6.666 -1.068 1.00 94.56 215 ILE A C 1
ATOM 1672 O O . ILE A 1 215 ? 1.386 -6.536 -2.087 1.00 94.56 215 ILE A O 1
ATOM 1676 N N . GLU A 1 216 ? 3.277 -6.130 -0.947 1.00 92.69 216 GLU A N 1
ATOM 1677 C CA . GLU A 1 216 ? 4.029 -5.572 -2.066 1.00 92.69 216 GLU A CA 1
ATOM 1678 C C . GLU A 1 216 ? 5.015 -6.609 -2.600 1.00 92.69 216 GLU A C 1
ATOM 1680 O O . GLU A 1 216 ? 5.952 -7.017 -1.909 1.00 92.69 216 GLU A O 1
ATOM 1685 N N . HIS A 1 217 ? 4.798 -7.029 -3.843 1.00 90.69 217 HIS A N 1
ATOM 1686 C CA . HIS A 1 217 ? 5.624 -8.043 -4.477 1.00 90.69 217 HIS A CA 1
ATOM 1687 C C . HIS A 1 217 ? 7.000 -7.477 -4.852 1.00 90.69 217 HIS A C 1
ATOM 1689 O O . HIS A 1 217 ? 7.121 -6.358 -5.359 1.00 90.69 217 HIS A O 1
ATOM 1695 N N . ARG A 1 218 ? 8.054 -8.273 -4.630 1.00 86.69 218 ARG A N 1
ATOM 1696 C CA . ARG A 1 218 ? 9.452 -7.940 -4.977 1.00 86.69 218 ARG A CA 1
ATOM 1697 C C . ARG A 1 218 ? 9.960 -8.684 -6.217 1.00 86.69 218 ARG A C 1
ATOM 1699 O O . ARG A 1 218 ? 11.150 -8.708 -6.499 1.00 86.69 218 ARG A O 1
ATOM 1706 N N . ASP A 1 219 ? 9.043 -9.244 -6.992 1.00 84.56 219 ASP A N 1
ATOM 1707 C CA . ASP A 1 219 ? 9.269 -10.044 -8.201 1.00 84.56 219 ASP A CA 1
ATOM 1708 C C . ASP A 1 219 ? 9.314 -9.200 -9.492 1.00 84.56 219 ASP A C 1
ATOM 1710 O O . ASP A 1 219 ? 9.134 -9.714 -10.592 1.00 84.56 219 ASP A O 1
ATOM 1714 N N . ARG A 1 220 ? 9.525 -7.882 -9.375 1.00 85.69 220 ARG A N 1
ATOM 1715 C CA . ARG A 1 220 ? 9.462 -6.904 -10.482 1.00 85.69 220 ARG A CA 1
ATOM 1716 C C . ARG A 1 220 ? 8.093 -6.771 -11.169 1.00 85.69 220 ARG A C 1
ATOM 1718 O O . ARG A 1 220 ? 8.005 -6.068 -12.173 1.00 85.69 220 ARG A O 1
ATOM 1725 N N . SER A 1 221 ? 7.025 -7.367 -10.636 1.00 89.38 221 SER A N 1
ATOM 1726 C CA . SER A 1 221 ? 5.669 -7.150 -11.155 1.00 89.38 221 SER A CA 1
ATOM 1727 C C . SER A 1 221 ? 5.099 -5.784 -10.760 1.00 89.38 221 SER A C 1
ATOM 1729 O O . SER A 1 221 ? 4.296 -5.223 -11.500 1.00 89.38 221 SER A O 1
ATOM 1731 N N . GLY A 1 222 ? 5.495 -5.228 -9.611 1.00 89.38 222 GLY A N 1
ATOM 1732 C CA . GLY A 1 222 ? 5.011 -3.934 -9.125 1.00 89.38 222 GLY A CA 1
ATOM 1733 C C . GLY A 1 222 ? 5.588 -2.736 -9.887 1.00 89.38 222 GLY A C 1
ATOM 1734 O O . GLY A 1 222 ? 6.664 -2.812 -10.476 1.00 89.38 222 GLY A O 1
ATOM 1735 N N . ALA A 1 223 ? 4.898 -1.590 -9.843 1.00 88.75 223 ALA A N 1
ATOM 1736 C CA . ALA A 1 223 ? 5.386 -0.369 -10.502 1.00 88.75 223 ALA A CA 1
ATOM 1737 C C . ALA A 1 223 ? 6.715 0.126 -9.910 1.00 88.75 223 ALA A C 1
ATOM 1739 O O . ALA A 1 223 ? 7.567 0.661 -10.618 1.00 88.75 223 ALA A O 1
ATOM 1740 N N . HIS A 1 224 ? 6.879 -0.026 -8.599 1.00 91.06 224 HIS A N 1
ATOM 1741 C CA . HIS A 1 224 ? 8.078 0.363 -7.874 1.00 91.06 224 HIS A CA 1
ATOM 1742 C C . HIS A 1 224 ? 8.067 -0.279 -6.489 1.00 91.06 224 HIS A C 1
ATOM 1744 O O . HIS A 1 224 ? 7.021 -0.312 -5.844 1.00 91.06 224 HIS A O 1
ATOM 1750 N N . THR A 1 225 ? 9.235 -0.702 -6.012 1.00 88.69 225 THR A N 1
ATOM 1751 C CA . THR A 1 225 ? 9.431 -1.205 -4.653 1.00 88.69 225 THR A CA 1
ATOM 1752 C C . THR A 1 225 ? 10.886 -0.989 -4.214 1.00 88.69 225 THR A C 1
ATOM 1754 O O . THR A 1 225 ? 11.776 -0.972 -5.062 1.00 88.69 225 THR A O 1
ATOM 1757 N N . VAL A 1 226 ? 11.142 -0.777 -2.918 1.00 82.44 226 VAL A N 1
ATOM 1758 C CA . VAL A 1 226 ? 12.483 -0.467 -2.366 1.00 82.44 226 VAL A CA 1
ATOM 1759 C C . VAL A 1 226 ? 12.794 -1.422 -1.238 1.00 82.44 226 VAL A C 1
ATOM 1761 O O . VAL A 1 226 ? 11.980 -1.582 -0.336 1.00 82.44 226 VAL A O 1
ATOM 1764 N N . VAL A 1 227 ? 13.903 -2.151 -1.331 1.00 82.38 227 VAL A N 1
ATOM 1765 C CA . VAL A 1 227 ? 14.357 -3.043 -0.257 1.00 82.38 227 VAL A CA 1
ATOM 1766 C C . VAL A 1 227 ? 15.197 -2.202 0.684 1.00 82.38 227 VAL A C 1
ATOM 1768 O O . VAL A 1 227 ? 16.258 -1.724 0.285 1.00 82.38 227 VAL A O 1
ATOM 1771 N N . ASN A 1 228 ? 14.731 -2.013 1.913 1.00 75.50 228 ASN A N 1
ATOM 1772 C CA . ASN A 1 228 ? 15.584 -1.447 2.944 1.00 75.50 228 ASN A CA 1
ATOM 1773 C C . ASN A 1 228 ? 16.376 -2.605 3.543 1.00 75.50 228 ASN A C 1
ATOM 1775 O O . ASN A 1 228 ? 15.877 -3.352 4.383 1.00 75.50 228 ASN A O 1
ATOM 1779 N N . SER A 1 229 ? 17.608 -2.797 3.073 1.00 61.41 229 SER A N 1
ATOM 1780 C CA . SER A 1 229 ? 18.532 -3.713 3.728 1.00 61.41 229 SER A CA 1
ATOM 1781 C C . SER A 1 229 ? 18.854 -3.139 5.105 1.00 61.41 229 SER A C 1
ATOM 1783 O O . SER A 1 229 ? 19.627 -2.187 5.217 1.00 61.41 229 SER A O 1
ATOM 1785 N N . SER A 1 230 ? 18.278 -3.701 6.165 1.00 53.59 230 SER A N 1
ATOM 1786 C CA . SER A 1 230 ? 18.919 -3.599 7.469 1.00 53.59 230 SER A CA 1
ATOM 1787 C C . SER A 1 230 ? 20.213 -4.391 7.346 1.00 53.59 230 SER A C 1
ATOM 1789 O O . SER A 1 230 ? 20.186 -5.622 7.381 1.00 53.59 230 SER A O 1
ATOM 1791 N N . THR A 1 231 ? 21.329 -3.706 7.103 1.00 42.62 231 THR A N 1
ATOM 1792 C CA . THR A 1 231 ? 22.654 -4.301 7.256 1.00 42.62 231 THR A CA 1
ATOM 1793 C C . THR A 1 231 ? 22.662 -4.944 8.634 1.00 42.62 231 THR A C 1
ATOM 1795 O O . THR A 1 231 ? 22.477 -4.256 9.640 1.00 42.62 231 THR A O 1
ATOM 1798 N N . ARG A 1 232 ? 22.747 -6.273 8.678 1.00 42.75 232 ARG A N 1
ATOM 1799 C CA . ARG A 1 232 ? 22.951 -6.982 9.936 1.00 42.75 2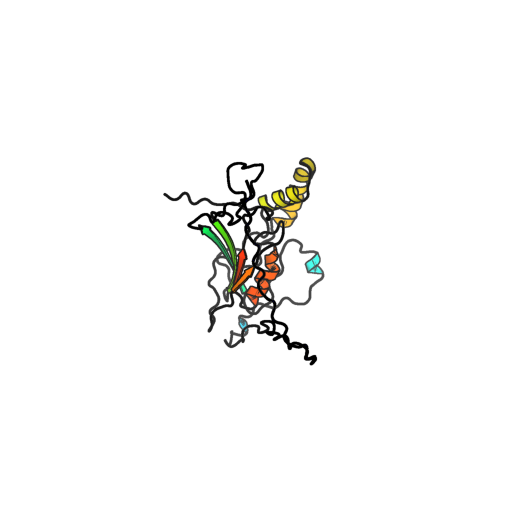32 ARG A CA 1
ATOM 1800 C C . ARG A 1 232 ? 24.283 -6.455 10.496 1.00 42.75 232 ARG A C 1
ATOM 1802 O O . ARG A 1 232 ? 25.236 -6.423 9.714 1.00 42.75 232 ARG A O 1
ATOM 1809 N N . PRO A 1 233 ? 24.346 -5.959 11.743 1.00 36.44 233 PRO A N 1
ATOM 1810 C CA . PRO A 1 233 ? 25.635 -5.735 12.387 1.00 36.44 233 PRO A CA 1
ATOM 1811 C C . PRO A 1 233 ? 26.424 -7.046 12.473 1.00 36.44 233 PRO A C 1
ATOM 1813 O O . PRO A 1 233 ? 25.777 -8.124 12.514 1.00 36.44 233 PRO A O 1
#

Secondary structure (DSSP, 8-state):
------PPPPPPPP--------------PPP---PPP--S---GGGS-----SPPGGGGS-TT-PPPPPSSSEEEEEEEEEE-SS------SS---BTTBTTS-S----EEEEEEEEEE--SS-SEEPPBSS-HHHHHHHHHHTT--HHHHHHHHHHHHHHHTT-B-S-EES-PPPP-SSPPPEEEEE--TT--TTTTHHHHHHHHHTT-EEEEEE--SS-SS----------

Foldseek 3Di:
DDDDDDDDDDDDDDDDDDDDDDPPPDPPPDDPPDLPPPPDPDPPVLADPADDDDDPVVVVCLQEDDAAGARFAKAKDKDKAFDPDFPQPPDPDFDADPVGNPDGLDTDGIWIKMKIAGDSDPDAPDFAAFLDDLLLVVLVCVVVVHDPVRCVVVSVVVCVSRVNYGQSHGYPGDHHDDPDDAAE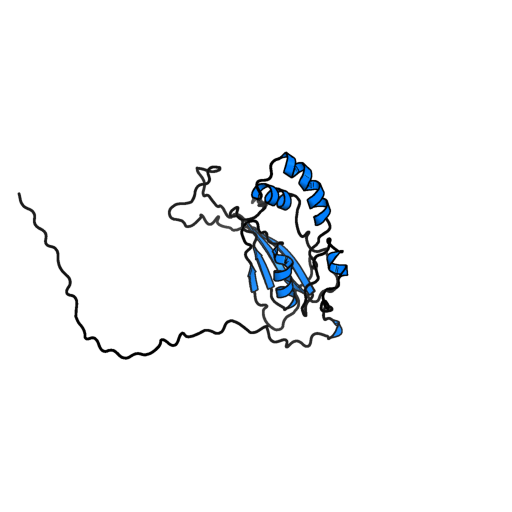AEAEDAAQDANRNCSRVNNNVNSSGHIYIRIGDRSNRHSDDDDDPPPDD

Organism: Melampsora larici-populina (strain 98AG31 / pathotype 3-4-7) (NCBI:txid747676)

Sequence (233 aa):
MTQSQIFKRVPISTRSQSSIDQPNQLHRSAPPTTAPPTTSKLDPTSQPKRRGRWKWSDLFTPFYLPRYDGTYNVGTLTLELPIPDSIPSQADNPLRLKENPNGPAFELNTSLMTIYYPTQATKAVSSGPTWITVSQIKGYFKFAGLDLIKRIIALPLVFLATARIKLPTLGSVPIAPSPSKHNLVLFCHGLTGNRTCYSQYCGQLAARGYVVAAIEHRDRSGAHTVVNSSTRP

Nearest PDB structures (foldseek):
  3f96-assembly2_B  TM=8.691E-01  e=4.789E-10  Homo sapiens
  5ye8-assembly2_B  TM=8.653E-01  e=3.974E-10  Homo sapiens
  5ye9-assembly1_A  TM=8.625E-01  e=5.771E-10  Homo sapiens
  3f98-assembly1_A  TM=8.571E-01  e=6.954E-10  Homo sapiens
  5ye7-assembly1_A  TM=8.555E-01  e=2.130E-09  Homo sapiens